Protein AF-A0AAV7JD59-F1 (afdb_monomer)

Sequence (351 aa):
MGLFISPYFIQCVSCCPHGLLPGDHIFKRIQSLFTADGYLEEHGIYLGDVILDCGVMIYNAIAFYSWNCNNPISIQPFDTFTQGSSISCIKYPSNISKPAQEVVNTCIKFANGKICVRDYNFSSGVNISEDFASLCKVGYAISTSIYKLCNDVITGNYPKLAIDLFLMGWVFYKQCIRSGQLHLCLSTIVKKIKEYKKANIGKGFRRIFFDEGKEHPYCSRSHSAQGNTQGISPENVVKPDDRCAIPGCWKPKSIEDGVTHHFCSKSHRKKAEAMGSKLVIDPNAQCDLPGCNMPKLVENSGTQQDYCSKSHAEQDTPRRDGESTMMIDDEYISGLVSADEYNRGICLSRI

Structure (mmCIF, N/CA/C/O backbone):
data_AF-A0AAV7JD59-F1
#
_entry.id   AF-A0AAV7JD59-F1
#
loop_
_atom_site.group_PDB
_atom_site.id
_atom_site.type_symbol
_atom_site.label_atom_id
_atom_site.label_alt_id
_atom_site.label_comp_id
_atom_site.label_asym_id
_atom_site.label_entity_id
_atom_site.label_seq_id
_atom_site.pdbx_PDB_ins_code
_atom_site.Cartn_x
_atom_site.Cartn_y
_atom_site.Cartn_z
_atom_site.occupancy
_atom_site.B_iso_or_equiv
_atom_site.auth_seq_id
_atom_site.auth_comp_id
_atom_site.auth_asym_id
_atom_site.auth_atom_id
_atom_site.pdbx_PDB_model_num
ATOM 1 N N . MET A 1 1 ? 25.251 24.310 5.231 1.00 34.72 1 MET A N 1
ATOM 2 C CA . MET A 1 1 ? 24.659 23.507 4.140 1.00 34.72 1 MET A CA 1
ATOM 3 C C . MET A 1 1 ? 25.200 22.092 4.250 1.00 34.72 1 MET A C 1
ATOM 5 O O . MET A 1 1 ? 26.357 21.874 3.925 1.00 34.72 1 MET A O 1
ATOM 9 N N . GLY A 1 2 ? 24.425 21.162 4.811 1.00 29.59 2 GLY A N 1
ATOM 10 C CA . GLY A 1 2 ? 24.801 19.746 4.841 1.00 29.59 2 GLY A CA 1
ATOM 11 C C . GLY A 1 2 ? 24.280 19.064 3.580 1.00 29.59 2 GLY A C 1
ATOM 12 O O . GLY A 1 2 ? 23.071 19.044 3.369 1.00 29.59 2 GLY A O 1
ATOM 13 N N . LEU A 1 3 ? 25.175 18.550 2.735 1.00 28.02 3 LEU A N 1
ATOM 14 C CA . LEU A 1 3 ? 24.812 17.697 1.604 1.00 28.02 3 LEU A CA 1
ATOM 15 C C . LEU A 1 3 ? 24.211 16.394 2.152 1.00 28.02 3 LEU A C 1
ATOM 17 O O . LEU A 1 3 ? 24.908 15.585 2.762 1.00 28.02 3 LEU A O 1
ATOM 21 N N . PHE A 1 4 ? 22.905 16.210 1.963 1.00 28.66 4 PHE A N 1
ATOM 22 C CA . PHE A 1 4 ? 22.223 14.946 2.225 1.00 28.66 4 PHE A CA 1
ATOM 23 C C . PHE A 1 4 ? 22.619 13.942 1.135 1.00 28.66 4 PHE A C 1
ATOM 25 O O . PHE A 1 4 ? 22.171 14.047 -0.003 1.00 28.66 4 PHE A O 1
ATOM 32 N N . ILE A 1 5 ? 23.465 12.971 1.479 1.00 30.98 5 ILE A N 1
ATOM 33 C CA . ILE A 1 5 ? 23.851 11.878 0.579 1.00 30.98 5 ILE A CA 1
ATOM 34 C C . ILE A 1 5 ? 22.836 10.737 0.745 1.00 30.98 5 ILE A C 1
ATOM 36 O O . ILE A 1 5 ? 22.605 10.243 1.852 1.00 30.98 5 ILE A O 1
ATOM 40 N N . SER A 1 6 ? 22.197 10.345 -0.358 1.00 38.94 6 SER A N 1
ATOM 41 C CA . SER A 1 6 ? 21.305 9.184 -0.418 1.00 38.94 6 SER A CA 1
ATOM 42 C C . SER A 1 6 ? 22.128 7.886 -0.303 1.00 38.94 6 SER A C 1
ATOM 44 O O . SER A 1 6 ? 23.131 7.759 -0.998 1.00 38.94 6 SER A O 1
ATOM 46 N N . PRO A 1 7 ? 21.746 6.916 0.549 1.00 40.78 7 PRO A N 1
ATOM 47 C CA . PRO A 1 7 ? 22.480 5.658 0.749 1.00 40.78 7 PRO A CA 1
ATOM 48 C C . PRO A 1 7 ? 22.193 4.596 -0.320 1.00 40.78 7 PRO A C 1
ATOM 50 O O . PRO A 1 7 ? 22.728 3.492 -0.250 1.00 40.78 7 PRO A O 1
ATOM 53 N N . TYR A 1 8 ? 21.339 4.903 -1.295 1.00 44.53 8 TYR A N 1
ATOM 54 C CA . TYR A 1 8 ? 21.165 4.057 -2.466 1.00 44.53 8 TYR A CA 1
ATOM 55 C C . TYR A 1 8 ? 22.319 4.299 -3.434 1.00 44.53 8 TYR A C 1
ATOM 57 O O . TYR A 1 8 ? 22.690 5.446 -3.688 1.00 44.53 8 TYR A O 1
ATOM 65 N N . PHE A 1 9 ? 22.867 3.225 -4.002 1.00 44.84 9 PHE A N 1
ATOM 66 C CA . PHE A 1 9 ? 23.792 3.363 -5.117 1.00 44.84 9 PHE A CA 1
ATOM 67 C C . PHE A 1 9 ? 22.985 3.811 -6.336 1.00 44.84 9 PHE A C 1
ATOM 69 O O . PHE A 1 9 ? 22.271 3.016 -6.950 1.00 44.84 9 PHE A O 1
ATOM 76 N N . ILE A 1 10 ? 23.040 5.109 -6.628 1.00 56.81 10 ILE A N 1
ATOM 77 C CA . ILE A 1 10 ? 22.426 5.684 -7.819 1.00 56.81 10 ILE A CA 1
ATOM 78 C C . ILE A 1 10 ? 23.397 5.436 -8.964 1.00 56.81 10 ILE A C 1
ATOM 80 O O . ILE A 1 10 ? 24.416 6.115 -9.092 1.00 56.81 10 ILE A O 1
ATOM 84 N N . GLN A 1 11 ? 23.092 4.438 -9.787 1.00 59.28 11 GLN A N 1
ATOM 85 C CA . GLN A 1 11 ? 23.816 4.247 -11.033 1.00 59.28 11 GLN A CA 1
ATOM 86 C C . GLN A 1 11 ? 23.145 5.108 -12.104 1.00 59.28 11 GLN A C 1
ATOM 88 O O . GLN A 1 11 ? 21.979 4.894 -12.445 1.00 59.28 11 GLN A O 1
ATOM 93 N N . CYS A 1 12 ? 23.881 6.096 -12.617 1.00 56.19 12 CYS A N 1
ATOM 94 C CA . CYS A 1 12 ? 23.476 6.830 -13.810 1.00 56.19 12 CYS A CA 1
ATOM 95 C C . CYS A 1 12 ? 23.483 5.860 -14.991 1.00 56.19 12 CYS A C 1
ATOM 97 O O . CYS A 1 12 ? 24.530 5.309 -15.335 1.00 56.19 12 CYS A O 1
ATOM 99 N N . VAL A 1 13 ? 22.321 5.656 -15.607 1.00 57.16 13 VAL A N 1
ATOM 100 C CA . VAL A 1 13 ? 22.197 4.850 -16.820 1.00 57.16 13 VAL A CA 1
ATOM 101 C C . VAL A 1 13 ? 22.093 5.838 -17.973 1.00 57.16 13 VAL A C 1
ATOM 103 O O . VAL A 1 13 ? 21.052 6.452 -18.195 1.00 57.16 13 VAL A O 1
ATOM 106 N N . SER A 1 14 ? 23.202 6.073 -18.673 1.00 53.28 14 SER A N 1
ATOM 107 C CA . SER A 1 14 ? 23.206 6.946 -19.846 1.00 53.28 14 SER A CA 1
ATOM 108 C C . SER A 1 14 ? 22.425 6.273 -20.976 1.00 53.28 14 SER A C 1
ATOM 110 O O . SER A 1 14 ? 22.934 5.295 -21.508 1.00 53.28 14 SER A O 1
ATOM 112 N N . CYS A 1 15 ? 21.229 6.783 -21.300 1.00 51.44 15 CYS A N 1
ATOM 113 C CA . CYS A 1 15 ? 20.372 6.618 -22.499 1.00 51.44 15 CYS A CA 1
ATOM 114 C C . CYS A 1 15 ? 20.191 5.237 -23.174 1.00 51.44 15 CYS A C 1
ATOM 116 O O . CYS A 1 15 ? 19.335 5.115 -24.043 1.00 51.44 15 CYS A O 1
ATOM 118 N N . CYS A 1 16 ? 20.923 4.196 -22.791 1.00 52.41 16 CYS A N 1
ATOM 119 C CA . CYS A 1 16 ? 20.840 2.849 -23.326 1.00 52.41 16 CYS A CA 1
ATOM 120 C C . CYS A 1 16 ? 20.341 1.914 -22.216 1.00 52.41 16 CYS A C 1
ATOM 122 O O . CYS A 1 16 ? 20.975 1.833 -21.160 1.00 52.41 16 CYS A O 1
ATOM 124 N N . PRO A 1 17 ? 19.262 1.147 -22.445 1.00 61.25 17 PRO A N 1
ATOM 125 C CA . PRO A 1 17 ? 18.711 0.215 -21.460 1.00 61.25 17 PRO A CA 1
ATOM 126 C C . PRO A 1 17 ? 19.613 -1.001 -21.182 1.00 61.25 17 PRO A C 1
ATOM 128 O O . PRO A 1 17 ? 19.229 -1.876 -20.416 1.00 61.25 17 PRO A O 1
ATOM 131 N N . HIS A 1 18 ? 20.822 -1.074 -21.752 1.00 67.12 18 HIS A N 1
ATOM 132 C CA . HIS A 1 18 ? 21.724 -2.238 -21.719 1.00 67.12 18 HIS A CA 1
ATOM 133 C C . HIS A 1 18 ? 22.248 -2.647 -20.325 1.00 67.12 18 HIS A C 1
ATOM 135 O O . HIS A 1 18 ? 23.058 -3.562 -20.223 1.00 67.12 18 HIS A O 1
ATOM 141 N N . GLY A 1 19 ? 21.778 -2.019 -19.247 1.00 83.75 19 GLY A N 1
ATOM 142 C CA . GLY A 1 19 ? 22.049 -2.433 -17.866 1.00 83.75 19 GLY A CA 1
ATOM 143 C C . GLY A 1 19 ? 20.808 -2.545 -16.978 1.00 83.75 19 GLY A C 1
ATOM 144 O O . GLY A 1 19 ? 20.954 -2.800 -15.783 1.00 83.75 19 GLY A O 1
ATOM 145 N N . LEU A 1 20 ? 19.606 -2.330 -17.525 1.00 89.38 20 LEU A N 1
ATOM 146 C CA . LEU A 1 20 ? 18.364 -2.462 -16.770 1.00 89.38 20 LEU A CA 1
ATOM 147 C C . LEU A 1 20 ? 17.872 -3.905 -16.820 1.00 89.38 20 LEU A C 1
ATOM 149 O O . LEU A 1 20 ? 17.751 -4.508 -17.885 1.00 89.38 20 LEU A O 1
ATOM 153 N N . LEU A 1 21 ? 17.567 -4.445 -15.647 1.00 92.94 21 LEU A N 1
ATOM 154 C CA . LEU A 1 21 ? 16.973 -5.763 -15.489 1.00 92.94 21 LEU A CA 1
ATOM 155 C C . LEU A 1 21 ? 15.486 -5.617 -15.145 1.00 92.94 21 LEU A C 1
ATOM 157 O O . LEU A 1 21 ? 15.122 -4.693 -14.411 1.00 92.94 21 LEU A O 1
ATOM 161 N N . PRO A 1 22 ? 14.609 -6.516 -15.628 1.00 94.38 22 PRO A N 1
ATOM 162 C CA . PRO A 1 22 ? 13.212 -6.536 -15.211 1.00 94.38 22 PRO A CA 1
ATOM 163 C C . PRO A 1 22 ? 13.066 -6.491 -13.683 1.00 94.38 22 PRO A C 1
ATOM 165 O O . PRO A 1 22 ? 13.766 -7.181 -12.941 1.00 94.38 22 PRO A O 1
ATOM 168 N N . GLY A 1 23 ? 12.157 -5.648 -13.206 1.00 92.56 23 GLY A N 1
ATOM 169 C CA . GLY A 1 23 ? 11.946 -5.350 -11.796 1.00 92.56 23 GLY A CA 1
ATOM 170 C C . GLY A 1 23 ? 12.871 -4.274 -11.216 1.00 92.56 23 GLY A C 1
ATOM 171 O O . GLY A 1 23 ? 12.773 -4.018 -10.014 1.00 92.56 23 GLY A O 1
ATOM 172 N N . ASP A 1 24 ? 13.772 -3.663 -11.990 1.00 94.00 24 ASP A N 1
ATOM 173 C CA . ASP A 1 24 ? 14.560 -2.512 -11.534 1.00 94.00 24 ASP A CA 1
ATOM 174 C C . ASP A 1 24 ? 13.663 -1.293 -11.268 1.00 94.00 24 ASP A C 1
ATOM 176 O O . ASP A 1 24 ? 12.783 -0.961 -12.064 1.00 94.00 24 ASP A O 1
ATOM 180 N N . HIS A 1 25 ? 13.901 -0.613 -10.143 1.00 93.62 25 HIS A N 1
ATOM 181 C CA . HIS A 1 25 ? 13.262 0.664 -9.831 1.00 93.62 25 HIS A CA 1
ATOM 182 C C . HIS A 1 25 ? 14.065 1.772 -10.499 1.00 93.62 25 HIS A C 1
ATOM 184 O O . HIS A 1 25 ? 15.255 1.940 -10.232 1.00 93.62 25 HIS A O 1
ATOM 190 N N . ILE A 1 26 ? 13.404 2.526 -11.364 1.00 93.81 26 ILE A N 1
ATOM 191 C CA . ILE A 1 26 ? 13.980 3.645 -12.095 1.00 93.81 26 ILE A CA 1
ATOM 192 C C . ILE A 1 26 ? 13.225 4.927 -11.776 1.00 93.81 26 ILE A C 1
ATOM 194 O O . ILE A 1 26 ? 12.034 4.906 -11.480 1.00 93.81 26 ILE A O 1
ATOM 198 N N . PHE A 1 27 ? 13.917 6.053 -11.852 1.00 92.94 27 PHE A N 1
ATOM 199 C CA . PHE A 1 27 ? 13.285 7.361 -11.795 1.00 92.94 27 PHE A CA 1
ATOM 200 C C . PHE A 1 27 ? 13.929 8.302 -12.802 1.00 92.94 27 PHE A C 1
ATOM 202 O O . PHE A 1 27 ? 15.091 8.128 -13.191 1.00 92.94 27 PHE A O 1
ATOM 209 N N . LYS A 1 28 ? 13.159 9.301 -13.220 1.00 92.31 28 LYS A N 1
ATOM 210 C CA . LYS A 1 28 ? 13.635 10.399 -14.055 1.00 92.31 28 LYS A CA 1
ATOM 211 C C . LYS A 1 28 ? 13.396 11.726 -13.363 1.00 92.31 28 LYS A C 1
ATOM 213 O O . LYS A 1 28 ? 12.412 11.882 -12.641 1.00 92.31 28 LYS A O 1
ATOM 218 N N . ARG A 1 29 ? 14.281 12.685 -13.614 1.00 90.00 29 ARG A N 1
ATOM 219 C CA . ARG A 1 29 ? 14.098 14.070 -13.173 1.00 90.00 29 ARG A CA 1
ATOM 220 C C . ARG A 1 29 ? 13.470 14.884 -14.287 1.00 90.00 29 ARG A C 1
ATOM 222 O O . ARG A 1 29 ? 14.038 14.996 -15.368 1.00 90.00 29 ARG A O 1
ATOM 229 N N . ILE A 1 30 ? 12.317 15.461 -13.992 1.00 87.38 30 ILE A N 1
ATOM 230 C CA . ILE A 1 30 ? 11.569 16.364 -14.858 1.00 87.38 30 ILE A CA 1
ATOM 231 C C . ILE A 1 30 ? 11.774 17.772 -14.321 1.00 87.38 30 ILE A C 1
ATOM 233 O O . ILE A 1 30 ? 11.649 17.995 -13.119 1.00 87.38 30 ILE A O 1
ATOM 237 N N . GLN A 1 31 ? 12.078 18.732 -15.185 1.00 88.12 31 GLN A N 1
ATOM 238 C CA . GLN A 1 31 ? 12.172 20.122 -14.759 1.00 88.12 31 GLN A CA 1
ATOM 239 C C . GLN A 1 31 ? 10.799 20.623 -14.284 1.00 88.12 31 GLN A C 1
ATOM 241 O O . GLN A 1 31 ? 9.786 20.426 -14.954 1.00 88.12 31 GLN A O 1
ATOM 246 N N .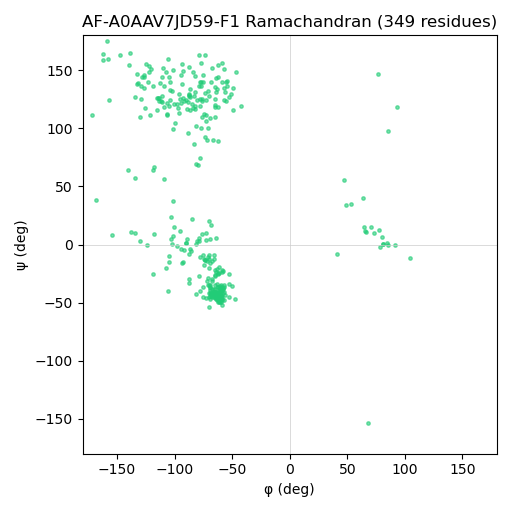 SER A 1 32 ? 10.764 21.258 -13.116 1.00 84.81 32 SER A N 1
ATOM 247 C CA . SER A 1 32 ? 9.545 21.727 -12.462 1.00 84.81 32 SER A CA 1
ATOM 248 C C . SER A 1 32 ? 9.706 23.163 -11.996 1.00 84.81 32 SER A C 1
ATOM 250 O O . SER A 1 32 ? 10.728 23.534 -11.431 1.00 84.81 32 SER A O 1
ATOM 252 N N . LEU A 1 33 ? 8.665 23.970 -12.188 1.00 84.12 33 LEU A N 1
ATOM 253 C CA . LEU A 1 33 ? 8.602 25.332 -11.651 1.00 84.12 33 LEU A CA 1
ATOM 254 C C . LEU A 1 33 ? 8.068 25.372 -10.208 1.00 84.12 33 LEU A C 1
ATOM 256 O O . LEU A 1 33 ? 8.032 26.437 -9.600 1.00 84.12 33 LEU A O 1
ATOM 260 N N . PHE A 1 34 ? 7.627 24.230 -9.670 1.00 81.81 34 PHE A N 1
ATOM 261 C CA . PHE A 1 34 ? 6.890 24.152 -8.404 1.00 81.81 34 PHE A CA 1
ATOM 262 C C . PHE A 1 34 ? 7.717 23.624 -7.229 1.00 81.81 34 PHE A C 1
ATOM 264 O O . PHE A 1 34 ? 7.255 23.670 -6.091 1.00 81.81 34 PHE A O 1
ATOM 271 N N . THR A 1 35 ? 8.919 23.104 -7.478 1.00 81.50 35 THR A N 1
ATOM 272 C CA . THR A 1 35 ? 9.802 22.568 -6.437 1.00 81.50 35 THR A CA 1
ATOM 273 C C . THR A 1 35 ? 10.984 23.500 -6.199 1.00 81.50 35 THR A C 1
ATOM 275 O O . THR A 1 35 ? 11.444 24.196 -7.101 1.00 81.50 35 THR A O 1
ATOM 278 N N . ALA A 1 36 ? 11.481 23.536 -4.960 1.00 81.62 36 ALA A N 1
ATOM 279 C CA . ALA A 1 36 ? 12.557 24.446 -4.562 1.00 81.62 36 ALA A CA 1
ATOM 280 C C . ALA A 1 36 ? 13.891 24.165 -5.280 1.00 81.62 36 ALA A C 1
ATOM 282 O O . ALA A 1 36 ? 14.706 25.070 -5.434 1.00 81.62 36 ALA A O 1
ATOM 283 N N . ASP A 1 37 ? 14.115 22.922 -5.706 1.00 85.06 37 ASP A N 1
ATOM 284 C CA . ASP A 1 37 ? 15.286 22.498 -6.474 1.00 85.06 37 ASP A CA 1
ATOM 285 C C . ASP A 1 37 ? 15.070 22.568 -7.994 1.00 85.06 37 ASP A C 1
ATOM 287 O O . ASP A 1 37 ? 16.013 22.353 -8.754 1.00 85.06 37 ASP A O 1
ATOM 291 N N . GLY A 1 38 ? 13.855 22.897 -8.441 1.00 89.38 38 GLY A N 1
ATOM 292 C CA . GLY A 1 38 ? 13.498 23.003 -9.849 1.00 89.38 38 GLY A CA 1
ATOM 293 C C . GLY A 1 38 ? 13.276 21.662 -10.552 1.00 89.38 38 GLY A C 1
ATOM 294 O O . GLY A 1 38 ? 13.213 21.638 -11.783 1.00 89.38 38 GLY A O 1
ATOM 295 N N . TYR A 1 39 ? 13.173 20.547 -9.816 1.00 87.50 39 TYR A N 1
ATOM 296 C CA . TYR A 1 39 ? 12.931 19.221 -10.390 1.00 87.50 39 TYR A CA 1
ATOM 297 C C . TYR A 1 39 ? 11.824 18.442 -9.666 1.00 87.50 39 TYR A C 1
ATOM 299 O O . TYR A 1 39 ? 11.636 18.549 -8.459 1.00 87.50 39 TYR A O 1
ATOM 307 N N . LEU A 1 40 ? 11.087 17.632 -10.419 1.00 87.19 40 LEU A N 1
ATOM 308 C CA . LEU A 1 40 ? 10.192 16.586 -9.928 1.00 87.19 40 LEU A CA 1
ATOM 309 C C . LEU A 1 40 ? 10.769 15.227 -10.321 1.00 87.19 40 LEU A C 1
ATOM 311 O O . LEU A 1 40 ? 11.253 15.059 -11.439 1.00 87.19 40 LEU A O 1
ATOM 315 N N . GLU A 1 41 ? 10.711 14.255 -9.416 1.00 90.19 41 GLU A N 1
ATOM 316 C CA . GLU A 1 41 ? 11.129 12.881 -9.700 1.00 90.19 41 GLU A CA 1
ATOM 317 C C . GLU A 1 41 ? 9.897 12.032 -10.030 1.00 90.19 41 GLU A C 1
ATOM 319 O O . GLU A 1 41 ? 8.978 11.924 -9.220 1.00 90.19 41 GLU A O 1
ATOM 324 N N . GLU A 1 42 ? 9.866 11.439 -11.223 1.00 90.81 42 GLU A N 1
ATOM 325 C CA . GLU A 1 42 ? 8.839 10.473 -11.622 1.00 90.81 42 GLU A CA 1
ATOM 326 C C . GLU A 1 42 ? 9.447 9.070 -11.581 1.00 90.81 42 GLU A C 1
ATOM 328 O O . GLU A 1 42 ? 10.432 8.790 -12.270 1.00 90.81 42 GLU A O 1
ATOM 333 N N . HIS A 1 43 ? 8.875 8.204 -10.747 1.00 93.31 43 HIS A N 1
ATOM 334 C CA . HIS A 1 43 ? 9.367 6.854 -10.495 1.00 93.31 43 HIS A CA 1
ATOM 335 C C . HIS A 1 43 ? 8.558 5.802 -11.258 1.00 93.31 43 HIS A C 1
ATOM 337 O O . HIS A 1 43 ? 7.352 5.940 -11.473 1.00 93.31 43 HIS A O 1
ATOM 343 N N . GLY A 1 44 ? 9.217 4.703 -11.614 1.00 93.88 44 GLY A N 1
ATOM 344 C CA . GLY A 1 44 ? 8.596 3.547 -12.242 1.00 93.88 44 GLY A CA 1
ATOM 345 C C . GLY A 1 44 ? 9.413 2.271 -12.069 1.00 93.88 44 GLY A C 1
ATOM 346 O O . GLY A 1 44 ? 10.522 2.269 -11.532 1.00 93.88 44 GLY A O 1
ATOM 347 N N . ILE A 1 45 ? 8.845 1.162 -12.528 1.00 95.19 45 ILE A N 1
ATOM 348 C CA . ILE A 1 45 ? 9.484 -0.151 -12.536 1.00 95.19 45 ILE A CA 1
ATOM 349 C C . ILE A 1 45 ? 9.709 -0.578 -13.978 1.00 95.19 45 ILE A C 1
ATOM 351 O O . ILE A 1 45 ? 8.758 -0.672 -14.756 1.00 95.19 45 ILE A O 1
ATOM 355 N N . TYR A 1 46 ? 10.960 -0.872 -14.320 1.00 95.31 46 TYR A N 1
ATOM 356 C CA . TYR A 1 46 ? 11.301 -1.453 -15.610 1.00 95.31 46 TYR A CA 1
ATOM 357 C C . TYR A 1 46 ? 10.799 -2.896 -15.680 1.00 95.31 46 TYR A C 1
ATOM 359 O O . TYR A 1 46 ? 11.072 -3.692 -14.785 1.00 95.31 46 TYR A O 1
ATOM 367 N N . LEU A 1 47 ? 10.056 -3.248 -16.724 1.00 93.88 47 LEU A N 1
ATOM 368 C CA . LEU A 1 47 ? 9.426 -4.562 -16.870 1.00 93.88 47 LEU A CA 1
ATOM 369 C C . LEU A 1 47 ? 10.140 -5.465 -17.884 1.00 93.88 47 LEU A C 1
ATOM 371 O O . LEU A 1 47 ? 9.906 -6.670 -17.872 1.00 93.88 47 LEU A O 1
ATOM 375 N N . GLY A 1 48 ? 11.011 -4.908 -18.731 1.00 92.69 48 GLY A N 1
ATOM 376 C CA . GLY A 1 48 ? 11.505 -5.605 -19.921 1.00 92.69 48 GLY A CA 1
ATOM 377 C C . GLY A 1 48 ? 10.391 -5.802 -20.952 1.00 92.69 48 GLY A C 1
ATOM 378 O O . GLY A 1 48 ? 9.436 -5.030 -20.987 1.00 92.69 48 GLY A O 1
ATOM 379 N N . ASP A 1 49 ? 10.500 -6.826 -21.789 1.00 90.94 49 ASP A N 1
ATOM 380 C CA . ASP A 1 49 ? 9.469 -7.132 -22.783 1.00 90.94 49 ASP A CA 1
ATOM 381 C C . ASP A 1 49 ? 8.263 -7.800 -22.113 1.00 90.94 49 ASP A C 1
ATOM 383 O O . ASP A 1 49 ? 8.395 -8.828 -21.445 1.00 90.94 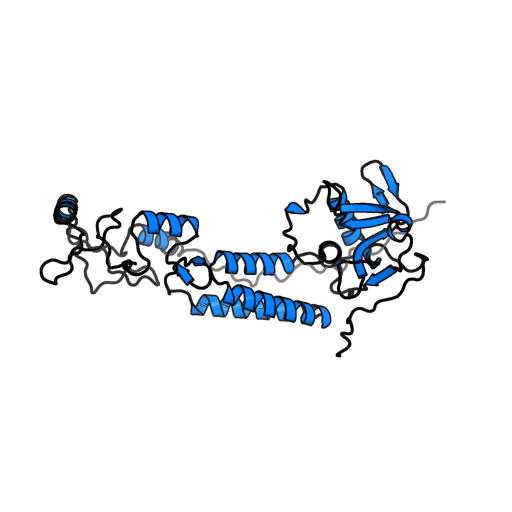49 ASP A O 1
ATOM 387 N N . VAL A 1 50 ? 7.074 -7.220 -22.285 1.00 86.75 50 VAL A N 1
ATOM 388 C CA . VAL A 1 50 ? 5.834 -7.725 -21.677 1.00 86.75 50 VAL A CA 1
ATOM 389 C C . VAL A 1 50 ? 4.735 -7.901 -22.712 1.00 86.75 50 VAL A C 1
ATOM 391 O O . VAL A 1 50 ? 4.589 -7.104 -23.635 1.00 86.75 50 VAL A O 1
ATOM 394 N N . ILE A 1 51 ? 3.922 -8.938 -22.524 1.00 86.00 51 ILE A N 1
ATOM 395 C CA . ILE A 1 51 ? 2.682 -9.156 -23.271 1.00 86.00 51 ILE A CA 1
ATOM 396 C C . ILE A 1 51 ? 1.528 -8.846 -22.319 1.00 86.00 51 ILE A C 1
ATOM 398 O O . ILE A 1 51 ? 1.436 -9.431 -21.240 1.00 86.00 51 ILE A O 1
ATOM 402 N N . LEU A 1 52 ? 0.674 -7.899 -22.696 1.00 82.25 52 LEU A N 1
ATOM 403 C CA . LEU A 1 52 ? -0.506 -7.525 -21.919 1.00 82.25 52 LEU A CA 1
ATOM 404 C C . LEU A 1 52 ? -1.646 -8.538 -22.115 1.00 82.25 52 LEU A C 1
ATOM 406 O O . LEU A 1 52 ? -1.669 -9.271 -23.101 1.00 82.25 52 LEU A O 1
ATOM 410 N N . ASP A 1 53 ? -2.644 -8.529 -21.221 1.00 79.50 53 ASP A N 1
ATOM 411 C CA . ASP A 1 53 ? -3.810 -9.437 -21.285 1.00 79.50 53 ASP A CA 1
ATOM 412 C C . ASP A 1 53 ? -4.597 -9.303 -22.612 1.00 79.50 53 ASP A C 1
ATOM 414 O O . ASP A 1 53 ? -5.276 -10.236 -23.031 1.00 79.50 53 ASP A O 1
ATOM 418 N N . CYS A 1 54 ? -4.486 -8.165 -23.306 1.00 77.75 54 CYS A N 1
ATOM 419 C CA . CYS A 1 54 ? -5.070 -7.941 -24.633 1.00 77.75 54 CYS A CA 1
ATOM 420 C C . CYS A 1 54 ? -4.247 -8.525 -25.801 1.00 77.75 54 CYS A C 1
ATOM 422 O O . CYS A 1 54 ? -4.606 -8.318 -26.957 1.00 77.75 54 CYS A O 1
ATOM 424 N N . GLY A 1 55 ? -3.137 -9.217 -25.524 1.00 83.50 55 GLY A N 1
ATOM 425 C CA . GLY A 1 55 ? -2.238 -9.798 -26.526 1.00 83.50 55 GLY A CA 1
ATOM 426 C C . GLY A 1 55 ? -1.234 -8.814 -27.138 1.00 83.50 55 GLY A C 1
ATOM 427 O O . GLY A 1 55 ? -0.431 -9.212 -27.979 1.00 83.50 55 GLY A O 1
ATOM 428 N N . VAL A 1 56 ? -1.244 -7.541 -26.725 1.00 85.62 56 VAL A N 1
ATOM 429 C CA . VAL A 1 56 ? -0.287 -6.532 -27.204 1.00 85.62 56 VAL A CA 1
ATOM 430 C C . VAL A 1 56 ? 1.066 -6.735 -26.527 1.00 85.62 56 VAL A C 1
ATOM 432 O O . VAL A 1 56 ? 1.158 -6.731 -25.299 1.00 85.62 56 VAL A O 1
ATOM 435 N N . MET A 1 57 ? 2.115 -6.878 -27.335 1.00 83.94 57 MET A N 1
ATOM 436 C CA . MET A 1 57 ? 3.502 -6.910 -26.876 1.00 83.94 57 MET A CA 1
ATOM 437 C C . MET A 1 57 ? 4.060 -5.486 -26.800 1.00 83.94 57 MET A C 1
ATOM 439 O O . MET A 1 57 ? 3.989 -4.735 -27.773 1.00 83.94 57 MET A O 1
ATOM 443 N N . ILE A 1 58 ? 4.621 -5.121 -25.649 1.00 87.50 58 ILE A N 1
ATOM 444 C CA . ILE A 1 58 ? 5.348 -3.869 -25.438 1.00 87.50 58 ILE A CA 1
ATOM 445 C C . ILE A 1 58 ? 6.796 -4.232 -25.132 1.00 87.50 58 ILE A C 1
ATOM 447 O O . ILE A 1 58 ? 7.085 -4.854 -24.109 1.00 87.50 58 ILE A O 1
ATOM 451 N N . TYR A 1 59 ? 7.696 -3.832 -26.024 1.00 86.31 59 TYR A N 1
ATOM 452 C CA . TYR A 1 59 ? 9.130 -4.007 -25.833 1.00 86.31 59 TYR A CA 1
ATOM 453 C C . TYR A 1 59 ? 9.668 -2.973 -24.848 1.00 86.31 59 TYR A C 1
ATOM 455 O O . TYR A 1 59 ? 9.270 -1.805 -24.904 1.00 86.31 59 TYR A O 1
ATOM 463 N N . ASN A 1 60 ? 10.576 -3.398 -23.968 1.00 86.50 60 ASN A N 1
ATOM 464 C CA . ASN A 1 60 ? 11.186 -2.556 -22.937 1.00 86.50 60 ASN A CA 1
ATOM 465 C C . ASN A 1 60 ? 10.137 -1.731 -22.175 1.00 86.50 60 ASN A C 1
ATOM 467 O O . ASN A 1 60 ? 10.182 -0.509 -22.175 1.00 86.50 60 ASN A O 1
ATOM 471 N N . ALA A 1 61 ? 9.132 -2.357 -21.581 1.00 86.44 61 ALA A N 1
ATOM 472 C CA . ALA A 1 61 ? 8.056 -1.638 -20.921 1.00 86.44 61 ALA A CA 1
ATOM 473 C C . ALA A 1 61 ? 8.463 -1.087 -19.547 1.00 86.44 61 ALA A C 1
ATOM 475 O O . ALA A 1 61 ? 9.337 -1.620 -18.860 1.00 86.44 61 ALA A O 1
ATOM 476 N N . ILE A 1 62 ? 7.765 -0.042 -19.113 1.00 88.56 62 ILE A N 1
ATOM 477 C CA . ILE A 1 62 ? 7.828 0.499 -17.756 1.00 88.56 62 ILE A CA 1
ATOM 478 C C . ILE A 1 62 ? 6.418 0.653 -17.190 1.00 88.56 62 ILE A C 1
ATOM 480 O O . ILE A 1 62 ? 5.530 1.153 -17.879 1.00 88.56 62 ILE A O 1
ATOM 484 N N . ALA A 1 63 ? 6.226 0.253 -15.932 1.00 86.19 63 ALA A N 1
ATOM 485 C CA . ALA A 1 63 ? 5.037 0.589 -15.153 1.00 86.19 63 ALA A CA 1
ATOM 486 C C . ALA A 1 63 ? 5.305 1.807 -14.269 1.00 86.19 63 ALA A C 1
ATOM 488 O O . ALA A 1 63 ? 6.274 1.819 -13.509 1.00 86.19 63 ALA A O 1
ATOM 489 N N . PHE A 1 64 ? 4.431 2.805 -14.320 1.00 88.06 64 PHE A N 1
ATOM 490 C CA . PHE A 1 64 ? 4.552 4.016 -13.510 1.00 88.06 64 PHE A CA 1
ATOM 491 C C . PHE A 1 64 ? 3.175 4.571 -13.143 1.00 88.06 64 PHE A C 1
ATOM 493 O O . PHE A 1 64 ? 2.155 4.213 -13.740 1.00 88.06 64 PHE A O 1
ATOM 500 N N . TYR A 1 65 ? 3.154 5.439 -12.135 1.00 84.00 65 TYR A N 1
ATOM 501 C CA . TYR A 1 65 ? 1.935 6.105 -11.697 1.00 84.00 65 TYR A CA 1
ATOM 502 C C . TYR A 1 65 ? 1.647 7.326 -12.581 1.00 84.00 65 TYR A C 1
ATOM 504 O O . TYR A 1 65 ? 2.442 8.262 -12.610 1.00 84.00 65 TYR A O 1
ATOM 512 N N . SER A 1 66 ? 0.504 7.342 -13.267 1.00 79.62 66 SER A N 1
ATOM 513 C CA . SER A 1 66 ? 0.059 8.462 -14.097 1.00 79.62 66 SER A CA 1
ATOM 514 C C . SER A 1 66 ? -1.039 9.261 -13.398 1.00 79.62 66 SER A C 1
ATOM 516 O O . SER A 1 66 ? -2.092 8.734 -13.046 1.00 79.62 66 SER A O 1
ATOM 518 N N . TRP A 1 67 ? -0.814 10.567 -13.252 1.00 67.50 67 TRP A N 1
ATOM 519 C CA . TRP A 1 67 ? -1.759 11.495 -12.619 1.00 67.50 67 TRP A CA 1
ATOM 520 C C . TRP A 1 67 ? -3.006 11.788 -13.470 1.00 67.50 67 TRP A C 1
ATOM 522 O O . TRP A 1 67 ? -3.982 12.323 -12.951 1.00 67.50 67 TRP A O 1
ATOM 532 N N . ASN A 1 68 ? -2.994 11.433 -14.759 1.00 60.72 68 ASN A N 1
ATOM 533 C CA . ASN A 1 68 ? -3.989 11.882 -15.739 1.00 60.72 68 ASN A CA 1
ATOM 534 C C . ASN A 1 68 ? -5.073 10.847 -16.079 1.00 60.72 68 ASN A C 1
ATOM 536 O O . ASN A 1 68 ? -5.869 11.078 -16.989 1.00 60.72 68 ASN A O 1
ATOM 540 N N . CYS A 1 69 ? -5.126 9.711 -15.383 1.00 53.31 69 CYS A N 1
ATOM 541 C CA . CYS A 1 69 ? -5.934 8.573 -15.818 1.00 53.31 69 CYS A CA 1
ATOM 542 C C . CYS A 1 69 ? -6.891 8.069 -14.728 1.00 53.31 69 CYS A C 1
ATOM 544 O O . CYS A 1 69 ? -6.538 7.982 -13.555 1.00 53.31 69 CYS A O 1
ATOM 546 N N . ASN A 1 70 ? -8.089 7.628 -15.142 1.00 58.59 70 ASN A N 1
ATOM 547 C CA . ASN A 1 70 ? -9.020 6.864 -14.291 1.00 58.59 70 ASN A CA 1
ATOM 548 C C . ASN A 1 70 ? -8.398 5.549 -13.774 1.00 58.59 70 ASN A C 1
ATOM 550 O O . ASN A 1 70 ? -8.844 5.026 -12.754 1.00 58.59 70 ASN A O 1
ATOM 554 N N . ASN A 1 71 ? -7.361 5.049 -14.459 1.00 60.22 71 ASN A N 1
ATOM 555 C CA . ASN A 1 71 ? -6.462 4.005 -13.982 1.00 60.22 71 ASN A CA 1
ATOM 556 C C . ASN A 1 71 ? -5.106 4.628 -13.614 1.00 60.22 71 ASN A C 1
ATOM 558 O O . ASN A 1 71 ? -4.391 5.078 -14.507 1.00 60.22 71 ASN A O 1
ATOM 562 N N . PRO A 1 72 ? -4.730 4.643 -12.329 1.00 75.50 72 PRO A N 1
ATOM 563 C CA . PRO A 1 72 ? -3.538 5.349 -11.868 1.00 75.50 72 PRO A CA 1
ATOM 564 C C . PRO A 1 72 ? -2.215 4.727 -12.321 1.00 75.50 72 PRO A C 1
ATOM 566 O O . PRO A 1 72 ? -1.195 5.395 -12.233 1.00 75.50 72 PRO A O 1
ATOM 569 N N . ILE A 1 73 ? -2.197 3.477 -12.798 1.00 87.94 73 ILE A N 1
ATOM 570 C CA . ILE A 1 73 ? -0.970 2.802 -13.245 1.00 87.94 73 ILE A CA 1
ATOM 571 C C . ILE A 1 73 ? -1.008 2.609 -14.758 1.00 87.94 73 ILE A C 1
ATOM 573 O O . ILE A 1 73 ? -1.921 1.976 -15.283 1.00 87.94 73 ILE A O 1
ATOM 577 N N . SER A 1 74 ? 0.003 3.142 -15.442 1.00 88.94 74 SER A N 1
ATOM 578 C CA . SER A 1 74 ? 0.183 3.017 -16.888 1.00 88.94 74 SER A CA 1
ATOM 579 C C . SER A 1 74 ? 1.392 2.139 -17.200 1.00 88.94 74 SER A C 1
ATOM 581 O O . SER A 1 74 ? 2.399 2.193 -16.490 1.00 88.94 74 SER A O 1
ATOM 583 N N . ILE A 1 75 ? 1.290 1.345 -18.268 1.00 92.25 75 ILE A N 1
ATOM 584 C CA . ILE A 1 75 ? 2.417 0.625 -18.867 1.00 92.25 75 ILE A CA 1
ATOM 585 C C . ILE A 1 75 ? 2.687 1.244 -20.233 1.00 92.25 75 ILE A C 1
ATOM 587 O O . ILE A 1 75 ? 1.794 1.287 -21.077 1.00 92.25 75 ILE A O 1
ATOM 591 N N . GLN A 1 76 ? 3.915 1.706 -20.457 1.00 92.50 76 GLN A N 1
ATOM 592 C CA . GLN A 1 76 ? 4.320 2.300 -21.732 1.00 92.50 76 GLN A CA 1
ATOM 593 C C . GLN A 1 76 ? 5.724 1.844 -22.148 1.00 92.50 76 GLN A C 1
ATOM 595 O O . GLN A 1 76 ? 6.457 1.318 -21.306 1.00 92.50 76 GLN A O 1
ATOM 600 N N . PRO A 1 77 ? 6.124 2.039 -23.418 1.00 93.25 77 PRO A N 1
ATOM 601 C CA . PRO A 1 77 ? 7.502 1.810 -23.840 1.00 93.25 77 PRO A CA 1
ATOM 602 C C . PRO A 1 77 ? 8.480 2.683 -23.043 1.00 93.25 77 PRO A C 1
ATOM 604 O O . PRO A 1 77 ? 8.212 3.860 -22.785 1.00 93.25 77 PRO A O 1
ATOM 607 N N . PHE A 1 78 ? 9.631 2.126 -22.672 1.00 89.12 78 PHE A N 1
ATOM 608 C CA . PHE A 1 78 ? 10.663 2.821 -21.903 1.00 89.12 78 PHE A CA 1
ATOM 609 C C . PHE A 1 78 ? 11.113 4.099 -22.612 1.00 89.12 78 PHE A C 1
ATOM 611 O O . PHE A 1 78 ? 11.147 5.145 -21.978 1.00 89.12 78 PHE A O 1
ATOM 618 N N . ASP A 1 79 ? 11.324 4.074 -23.928 1.00 88.25 79 ASP A N 1
ATOM 619 C CA . ASP A 1 79 ? 11.741 5.259 -24.696 1.00 88.25 79 ASP A CA 1
ATOM 620 C C . ASP A 1 79 ? 10.732 6.417 -24.604 1.00 88.25 79 ASP A C 1
ATOM 622 O O . ASP A 1 79 ? 11.113 7.586 -24.532 1.00 88.25 79 ASP A O 1
ATOM 626 N N . THR A 1 80 ? 9.434 6.103 -24.531 1.00 89.31 80 THR A N 1
ATOM 627 C CA . THR A 1 80 ? 8.381 7.104 -24.304 1.00 89.31 80 THR A CA 1
ATOM 628 C C . THR A 1 80 ? 8.472 7.694 -22.899 1.00 89.31 80 THR A C 1
ATOM 630 O O . THR A 1 80 ? 8.282 8.893 -22.711 1.00 89.31 80 THR A O 1
A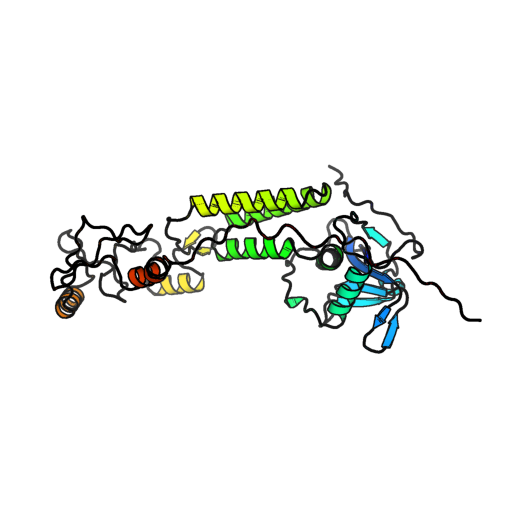TOM 633 N N . PHE A 1 81 ? 8.794 6.873 -21.897 1.00 87.38 81 PHE A N 1
ATOM 634 C CA . PHE A 1 81 ? 8.979 7.349 -20.528 1.00 87.38 81 PHE A CA 1
ATOM 635 C C . PHE A 1 81 ? 10.226 8.217 -20.369 1.00 87.38 81 PHE A C 1
ATOM 637 O O . PHE A 1 81 ? 10.185 9.187 -19.615 1.00 87.38 81 PHE A O 1
ATOM 644 N N . THR A 1 82 ? 11.320 7.887 -21.053 1.00 87.69 82 THR A N 1
ATOM 645 C CA . THR A 1 82 ? 12.623 8.538 -20.862 1.00 87.69 82 THR A CA 1
ATOM 646 C C . THR A 1 82 ? 12.838 9.790 -21.704 1.00 87.69 82 THR A C 1
ATOM 648 O O . THR A 1 82 ? 13.821 10.499 -21.485 1.00 87.69 82 THR A O 1
ATOM 651 N N . GLN A 1 83 ? 11.938 10.090 -22.644 1.00 90.38 83 GLN A N 1
ATOM 652 C CA . GLN A 1 83 ? 12.119 11.159 -23.621 1.00 90.38 83 GLN A CA 1
ATOM 653 C C . GLN A 1 83 ? 12.539 12.492 -22.970 1.00 90.38 83 GLN A C 1
ATOM 655 O O . GLN A 1 83 ? 11.809 13.089 -22.179 1.00 90.38 83 GLN A O 1
ATOM 660 N N . GLY A 1 84 ? 13.750 12.951 -23.307 1.00 84.44 84 GLY A N 1
ATOM 661 C CA . GLY A 1 84 ? 14.305 14.230 -22.852 1.00 84.44 84 GLY A CA 1
ATOM 662 C C . GLY A 1 84 ? 14.742 14.286 -21.383 1.00 84.44 84 GLY A C 1
ATOM 663 O O . GLY A 1 84 ? 15.031 15.374 -20.897 1.00 84.44 84 GLY A O 1
ATOM 664 N N . SER A 1 85 ? 14.796 13.155 -20.672 1.00 87.75 85 SER A N 1
ATOM 665 C CA . SER A 1 85 ? 15.148 13.106 -19.247 1.00 87.75 85 SER A CA 1
ATOM 666 C C . SER A 1 85 ? 16.294 12.131 -18.973 1.00 87.75 85 SER A C 1
ATOM 668 O O . SER A 1 85 ? 16.400 11.077 -19.597 1.00 87.75 85 SER A O 1
ATOM 670 N N . SER A 1 86 ? 17.149 12.455 -18.001 1.00 87.19 86 SER A N 1
ATOM 671 C CA . SER A 1 86 ? 18.135 11.501 -17.494 1.00 87.19 86 SER A CA 1
ATOM 672 C C . SER A 1 86 ? 17.460 10.462 -16.599 1.00 87.19 86 SER A C 1
ATOM 674 O O . SER A 1 86 ? 16.575 10.789 -15.803 1.00 87.19 86 SER A O 1
ATOM 676 N N . ILE A 1 87 ? 17.888 9.204 -16.732 1.00 89.88 87 ILE A N 1
ATOM 677 C CA . ILE A 1 87 ? 17.351 8.077 -15.966 1.00 89.88 87 ILE A CA 1
ATOM 678 C C . ILE A 1 87 ? 18.373 7.596 -14.955 1.00 89.88 87 ILE A C 1
ATOM 680 O O . ILE A 1 87 ? 19.561 7.440 -15.242 1.00 89.88 87 ILE A O 1
ATOM 684 N N . SER A 1 88 ? 17.877 7.332 -13.757 1.00 91.56 88 SER A N 1
ATOM 685 C CA . SER A 1 88 ? 18.640 6.763 -12.662 1.00 91.56 88 SER A CA 1
ATOM 686 C C . SER A 1 88 ? 17.973 5.484 -12.180 1.00 91.56 88 SER A C 1
ATOM 688 O O . SER A 1 88 ? 16.749 5.409 -12.091 1.00 91.56 88 SER A O 1
ATOM 690 N N . CYS A 1 89 ? 18.780 4.473 -11.862 1.00 91.00 89 CYS A N 1
ATOM 691 C CA . CYS A 1 89 ? 18.301 3.225 -11.275 1.00 91.00 89 CYS A CA 1
ATOM 692 C C . CYS A 1 89 ? 18.580 3.210 -9.768 1.00 91.00 89 CYS A C 1
ATOM 694 O O . CYS A 1 89 ? 19.704 3.472 -9.336 1.00 91.00 89 CYS A O 1
ATOM 696 N N . ILE A 1 90 ? 17.569 2.853 -8.976 1.00 88.62 90 ILE A N 1
ATOM 697 C CA . ILE A 1 90 ? 17.680 2.596 -7.540 1.00 88.62 90 ILE A CA 1
ATOM 698 C C . ILE A 1 90 ? 17.846 1.090 -7.342 1.00 88.62 90 ILE A C 1
ATOM 700 O O . ILE A 1 90 ? 16.932 0.301 -7.599 1.00 88.62 90 ILE A O 1
ATOM 704 N N . LYS A 1 91 ? 19.020 0.680 -6.860 1.00 86.50 91 LYS A N 1
ATOM 705 C CA . LYS A 1 91 ? 19.286 -0.716 -6.499 1.00 86.50 91 LYS A CA 1
ATOM 706 C C . LYS A 1 91 ? 18.915 -0.956 -5.035 1.00 86.50 91 LYS A C 1
ATOM 708 O O . LYS A 1 91 ? 19.407 -0.274 -4.137 1.00 86.50 91 LYS A O 1
ATOM 713 N N . TYR A 1 92 ? 18.046 -1.941 -4.808 1.00 79.19 92 TYR A N 1
ATOM 714 C CA . TYR A 1 92 ? 17.679 -2.410 -3.471 1.00 79.19 92 TYR A CA 1
ATOM 715 C C . TYR A 1 92 ? 18.555 -3.602 -3.072 1.00 79.19 92 TYR A C 1
ATOM 717 O O . TYR A 1 92 ? 18.871 -4.427 -3.934 1.00 79.19 92 TYR A O 1
ATOM 725 N N . PRO A 1 93 ? 18.898 -3.746 -1.781 1.00 79.31 93 PRO A N 1
ATOM 726 C CA . PRO A 1 93 ? 19.511 -4.963 -1.264 1.00 79.31 93 PRO A CA 1
ATOM 727 C C . PRO A 1 93 ? 18.670 -6.204 -1.596 1.00 79.31 93 PRO A C 1
ATOM 729 O O . PRO A 1 93 ? 17.442 -6.200 -1.450 1.00 79.31 93 PRO A O 1
ATOM 732 N N . SER A 1 94 ? 19.326 -7.281 -2.033 1.00 78.50 94 SER A N 1
ATOM 733 C CA . SER A 1 94 ? 18.664 -8.518 -2.476 1.00 78.50 94 SER A CA 1
ATOM 734 C C . SER A 1 94 ? 17.852 -9.208 -1.376 1.00 78.50 94 SER A C 1
ATOM 736 O O . SER A 1 94 ? 16.881 -9.888 -1.678 1.00 78.50 94 SER A O 1
ATOM 738 N N . ASN A 1 95 ? 18.196 -8.993 -0.105 1.00 78.06 95 ASN A N 1
ATOM 739 C CA . ASN A 1 95 ? 17.486 -9.528 1.060 1.00 78.06 95 ASN A CA 1
ATOM 740 C C . ASN A 1 95 ? 16.159 -8.811 1.380 1.00 78.06 95 ASN A C 1
ATOM 742 O O . ASN A 1 95 ? 15.426 -9.264 2.255 1.00 78.06 95 ASN A O 1
ATOM 746 N N . ILE A 1 96 ? 15.870 -7.684 0.722 1.00 78.19 96 ILE A N 1
ATOM 747 C CA . ILE A 1 96 ? 14.661 -6.872 0.952 1.00 78.19 96 ILE A CA 1
ATOM 748 C C . ILE A 1 96 ? 13.803 -6.789 -0.320 1.00 78.19 96 ILE A C 1
ATOM 750 O O . ILE A 1 96 ? 12.594 -6.586 -0.250 1.00 78.19 96 ILE A O 1
ATOM 754 N N . SER A 1 97 ? 14.415 -6.953 -1.495 1.00 87.06 97 SER A N 1
ATOM 755 C CA . SER A 1 97 ? 13.702 -6.987 -2.769 1.00 87.06 97 SER A CA 1
ATOM 756 C C . SER A 1 97 ? 13.003 -8.326 -2.982 1.00 87.06 97 SER A C 1
ATOM 758 O O . SER A 1 97 ? 13.611 -9.385 -2.858 1.00 87.06 97 SER A O 1
ATOM 760 N N . LYS A 1 98 ? 11.761 -8.273 -3.459 1.00 89.75 98 LYS A N 1
ATOM 761 C CA . LYS A 1 98 ? 11.101 -9.415 -4.090 1.00 89.75 98 LYS A CA 1
ATOM 762 C C . LYS A 1 98 ? 11.891 -9.903 -5.313 1.00 89.75 98 LYS A C 1
ATOM 764 O O . LYS A 1 98 ? 12.603 -9.098 -5.938 1.00 89.75 98 LYS A O 1
ATOM 769 N N . PRO A 1 99 ? 11.735 -11.180 -5.707 1.00 92.94 99 PRO A N 1
ATOM 770 C CA . PRO A 1 99 ? 12.238 -11.675 -6.983 1.00 92.94 99 PRO A CA 1
ATOM 771 C C . PRO A 1 99 ? 11.720 -10.827 -8.149 1.00 92.94 99 PRO A C 1
ATOM 773 O O . PRO A 1 99 ? 10.551 -10.443 -8.166 1.00 92.94 99 PRO A O 1
ATOM 776 N N . ALA A 1 100 ? 12.570 -10.568 -9.147 1.00 91.12 100 ALA A N 1
ATOM 777 C CA . ALA A 1 100 ? 12.249 -9.737 -10.314 1.00 91.12 100 ALA A CA 1
ATOM 778 C C . ALA A 1 100 ? 10.894 -10.089 -10.957 1.00 91.12 100 ALA A C 1
ATOM 780 O O . ALA A 1 100 ? 10.060 -9.210 -11.168 1.00 91.12 100 ALA A O 1
ATOM 781 N N . GLN A 1 101 ? 10.637 -11.382 -11.178 1.00 91.88 101 GLN A N 1
ATOM 782 C CA . GLN A 1 101 ? 9.391 -11.857 -11.779 1.00 91.88 101 GLN A CA 1
ATOM 783 C C . GLN A 1 101 ? 8.153 -11.521 -10.934 1.00 91.88 101 GLN A C 1
ATOM 785 O O . GLN A 1 101 ? 7.098 -11.200 -11.477 1.00 91.88 101 GLN A O 1
ATOM 790 N N . GLU A 1 102 ? 8.262 -11.563 -9.604 1.00 92.62 102 GLU A N 1
ATOM 791 C CA . GLU A 1 102 ? 7.152 -11.215 -8.713 1.00 92.62 102 GLU A CA 1
ATOM 792 C C . GLU A 1 102 ? 6.838 -9.714 -8.777 1.00 92.62 102 GLU A C 1
ATOM 794 O O . GLU A 1 102 ? 5.667 -9.326 -8.800 1.00 92.62 102 GLU A O 1
ATOM 799 N N . VAL A 1 103 ? 7.873 -8.871 -8.869 1.00 92.00 103 VAL A N 1
ATOM 800 C CA . VAL A 1 103 ? 7.728 -7.417 -9.045 1.00 92.00 103 VAL A CA 1
ATOM 801 C C . VAL A 1 103 ? 7.006 -7.111 -10.360 1.00 92.00 103 VAL A C 1
ATOM 803 O O . VAL A 1 103 ? 6.016 -6.377 -10.357 1.00 92.00 103 VAL A O 1
ATOM 806 N N . VAL A 1 104 ? 7.450 -7.717 -11.468 1.00 91.31 104 VAL A N 1
ATOM 807 C CA . VAL A 1 104 ? 6.841 -7.543 -12.799 1.00 91.31 104 VAL A CA 1
ATOM 808 C C . VAL A 1 104 ? 5.378 -7.990 -12.794 1.00 91.31 104 VAL A C 1
ATOM 810 O O . VAL A 1 104 ? 4.492 -7.223 -13.173 1.00 91.31 104 VAL A O 1
ATOM 813 N N . ASN A 1 105 ? 5.094 -9.187 -12.272 1.00 89.56 105 ASN A N 1
ATOM 814 C CA . ASN A 1 105 ? 3.730 -9.712 -12.173 1.00 89.56 105 ASN A CA 1
ATOM 815 C C . ASN A 1 105 ? 2.824 -8.810 -11.319 1.00 89.56 105 ASN A C 1
ATOM 817 O O . ASN A 1 105 ? 1.639 -8.657 -11.617 1.00 89.56 105 ASN A O 1
ATOM 821 N N . THR A 1 106 ? 3.367 -8.209 -10.258 1.00 89.88 106 THR A N 1
ATOM 822 C CA . THR A 1 106 ? 2.636 -7.262 -9.405 1.00 89.88 106 THR A CA 1
ATOM 823 C C . THR A 1 106 ? 2.267 -5.999 -10.184 1.00 89.88 106 THR A C 1
ATOM 825 O O . THR A 1 106 ? 1.105 -5.597 -10.163 1.00 89.88 106 THR A O 1
ATOM 828 N N . CYS A 1 107 ? 3.208 -5.423 -10.938 1.00 89.50 107 CYS A N 1
ATOM 829 C CA . CYS A 1 107 ? 2.960 -4.239 -11.767 1.00 89.50 107 CYS A CA 1
ATOM 830 C C . CYS A 1 107 ? 1.872 -4.486 -12.824 1.00 89.50 107 CYS A C 1
ATOM 832 O O . CYS A 1 107 ? 0.970 -3.665 -12.981 1.00 89.50 107 CYS A O 1
ATOM 834 N N . ILE A 1 108 ? 1.906 -5.641 -13.500 1.00 87.94 108 ILE A N 1
ATOM 835 C CA . ILE A 1 108 ? 0.897 -6.019 -14.505 1.00 87.94 108 ILE A CA 1
ATOM 836 C C . ILE A 1 108 ? -0.493 -6.149 -13.865 1.00 87.94 108 ILE A C 1
ATOM 838 O O . ILE A 1 108 ? -1.481 -5.659 -14.411 1.00 87.94 108 ILE A O 1
ATOM 842 N N . LYS A 1 109 ? -0.590 -6.752 -12.671 1.00 86.81 109 LYS A N 1
ATOM 843 C CA . LYS A 1 109 ? -1.864 -6.849 -11.938 1.00 86.81 109 LYS A CA 1
ATOM 844 C C . LYS A 1 109 ? -2.445 -5.474 -11.593 1.00 86.81 109 LYS A C 1
ATOM 846 O O . LYS A 1 109 ? -3.657 -5.300 -11.710 1.00 86.81 109 LYS A O 1
ATOM 851 N N . PHE A 1 110 ? -1.606 -4.515 -11.198 1.00 85.38 110 PHE A N 1
ATOM 852 C CA . PHE A 1 110 ? -2.036 -3.134 -10.967 1.00 85.38 110 PHE A CA 1
ATOM 853 C C . PHE A 1 110 ? -2.534 -2.462 -12.252 1.00 85.38 110 PHE A C 1
ATOM 855 O O . PHE A 1 110 ? -3.615 -1.878 -12.252 1.00 85.38 110 PHE A O 1
ATOM 862 N N . ALA A 1 111 ? -1.787 -2.580 -13.352 1.00 85.94 111 ALA A N 1
ATOM 863 C CA . ALA A 1 111 ? -2.157 -1.979 -14.635 1.00 85.94 111 ALA A CA 1
ATOM 864 C C . ALA A 1 111 ? -3.479 -2.536 -15.193 1.00 85.94 111 ALA A C 1
ATOM 866 O O . ALA A 1 111 ? -4.296 -1.787 -15.725 1.00 85.94 111 ALA A O 1
ATOM 867 N N . ASN A 1 112 ? -3.741 -3.831 -14.993 1.00 83.75 112 ASN A N 1
ATOM 868 C CA . ASN A 1 112 ? -4.988 -4.473 -15.421 1.00 83.75 112 ASN A CA 1
ATOM 869 C C . ASN A 1 112 ? -6.171 -4.183 -14.477 1.00 83.75 112 ASN A C 1
ATOM 871 O O . ASN A 1 112 ? -7.230 -4.790 -14.627 1.00 83.75 112 ASN A O 1
ATOM 875 N N . GLY A 1 113 ? -6.000 -3.325 -13.463 1.00 80.25 113 GLY A N 1
ATOM 876 C CA . GLY A 1 113 ? -7.040 -3.011 -12.480 1.00 80.25 113 GLY A CA 1
ATOM 877 C C . GLY A 1 113 ? -7.427 -4.190 -11.580 1.00 80.25 113 GLY A C 1
ATOM 878 O O . GLY A 1 113 ? -8.403 -4.097 -10.841 1.00 80.25 113 GLY A O 1
ATOM 879 N N . LYS A 1 114 ? -6.666 -5.296 -11.607 1.00 70.44 114 LYS A N 1
ATOM 880 C CA . LYS A 1 114 ? -6.879 -6.457 -10.721 1.00 70.44 114 LYS A CA 1
ATOM 881 C C . LYS A 1 114 ? -6.521 -6.129 -9.271 1.00 70.44 114 LYS A C 1
ATOM 883 O O . LYS A 1 114 ? -6.956 -6.830 -8.364 1.00 70.44 114 LYS A O 1
ATOM 888 N N . ILE A 1 115 ? -5.717 -5.086 -9.062 1.00 65.31 115 ILE A N 1
ATOM 889 C CA . ILE A 1 115 ? -5.416 -4.510 -7.753 1.00 65.31 115 ILE A CA 1
ATOM 890 C C . ILE A 1 115 ? -5.736 -3.018 -7.838 1.00 65.31 115 ILE A C 1
ATOM 892 O O . ILE A 1 115 ? -5.132 -2.301 -8.638 1.00 65.31 115 ILE A O 1
ATOM 896 N N . CYS A 1 116 ? -6.698 -2.550 -7.042 1.00 56.91 116 CYS A N 1
ATOM 897 C CA . CYS A 1 116 ? -7.112 -1.157 -7.080 1.00 56.91 116 CYS A CA 1
ATOM 898 C C . CYS A 1 116 ? -6.172 -0.315 -6.215 1.00 56.91 116 CYS A C 1
ATOM 900 O O . CYS A 1 116 ? -5.970 -0.583 -5.036 1.00 56.91 116 CYS A O 1
ATOM 902 N N . VAL A 1 117 ? -5.622 0.760 -6.777 1.00 58.47 117 VAL A N 1
ATOM 903 C CA . VAL A 1 117 ? -4.808 1.725 -6.018 1.00 58.47 117 VAL A CA 1
ATOM 904 C C . VAL A 1 117 ? -5.636 2.407 -4.922 1.00 58.47 117 VAL A C 1
ATOM 906 O O . VAL A 1 117 ? -5.068 2.778 -3.907 1.00 58.47 117 VAL A O 1
ATOM 909 N N . ARG A 1 118 ? -6.974 2.494 -5.052 1.00 54.19 118 ARG A N 1
ATOM 910 C CA . ARG A 1 118 ? -7.854 3.000 -3.976 1.00 54.19 118 ARG A CA 1
ATOM 911 C C . ARG A 1 118 ? -7.834 2.137 -2.713 1.00 54.19 118 ARG A C 1
ATOM 913 O O . ARG A 1 118 ? -8.148 2.657 -1.648 1.00 54.19 118 ARG A O 1
ATOM 920 N N . ASP A 1 119 ? -7.433 0.870 -2.811 1.00 45.84 119 ASP A N 1
ATOM 921 C CA . ASP A 1 119 ? -7.226 0.013 -1.637 1.00 45.84 119 ASP A CA 1
ATOM 922 C C . ASP A 1 119 ? -5.986 0.446 -0.827 1.00 45.84 119 ASP A C 1
ATOM 924 O O . ASP A 1 119 ? -5.760 -0.025 0.289 1.00 45.84 119 ASP A O 1
ATOM 928 N N . TYR A 1 120 ? -5.191 1.378 -1.367 1.00 51.62 120 TYR A N 1
ATOM 929 C CA . TYR A 1 120 ? -3.974 1.911 -0.774 1.00 51.62 120 TYR A CA 1
ATOM 930 C C . TYR A 1 120 ? -4.096 3.436 -0.595 1.00 51.62 120 TYR A C 1
ATOM 932 O O . TYR A 1 120 ? -4.113 4.207 -1.553 1.00 51.62 120 TYR A O 1
ATOM 940 N N . ASN A 1 121 ? -4.163 3.900 0.657 1.00 51.50 121 ASN A N 1
ATOM 941 C CA . ASN A 1 121 ? -4.138 5.331 0.981 1.00 51.50 121 ASN A CA 1
ATOM 942 C C . ASN A 1 121 ? -2.720 5.895 0.791 1.00 51.50 121 ASN A C 1
ATOM 944 O O . ASN A 1 121 ? -1.910 5.879 1.719 1.00 51.50 121 ASN A O 1
ATOM 948 N N . PHE A 1 122 ? -2.423 6.420 -0.397 1.00 55.66 122 PHE A N 1
ATOM 949 C CA . PHE A 1 122 ? -1.225 7.231 -0.614 1.00 55.66 122 PHE A CA 1
ATOM 950 C C . PHE A 1 122 ? -1.415 8.607 0.037 1.00 55.66 122 PHE A C 1
ATOM 952 O O . PHE A 1 122 ? -2.453 9.253 -0.118 1.00 55.66 122 PHE A O 1
ATOM 959 N N . SER A 1 123 ? -0.436 9.044 0.830 1.00 47.28 123 SER A N 1
ATOM 960 C CA . SER A 1 123 ? -0.526 10.319 1.547 1.00 47.28 123 SER A CA 1
ATOM 961 C C . SER A 1 123 ? -0.476 11.514 0.584 1.00 47.28 123 SER A C 1
ATOM 963 O O . SER A 1 123 ? 0.301 11.531 -0.367 1.00 47.28 123 SER A O 1
ATOM 965 N N . SER A 1 124 ? -1.291 12.538 0.850 1.00 44.44 124 SER A N 1
ATOM 966 C CA . SER A 1 124 ? -1.557 13.700 -0.017 1.00 44.44 124 SER A CA 1
ATOM 967 C C . SER A 1 124 ? -0.392 14.695 -0.184 1.00 44.44 124 SER A C 1
ATOM 969 O O . SER A 1 124 ? -0.618 15.852 -0.525 1.00 44.44 124 SER A O 1
ATOM 971 N N . GLY A 1 125 ? 0.846 14.280 0.081 1.00 45.09 125 GLY A N 1
ATOM 972 C CA . GLY A 1 125 ? 2.038 15.129 -0.027 1.00 45.09 125 GLY A CA 1
ATOM 973 C C . GLY A 1 125 ? 3.340 14.372 -0.290 1.00 45.09 125 GLY A C 1
ATOM 974 O O . GLY A 1 125 ? 4.406 14.976 -0.217 1.00 45.09 125 GLY A O 1
ATOM 975 N N . VAL A 1 126 ? 3.274 13.066 -0.570 1.00 56.25 126 VAL A N 1
ATOM 976 C CA . VAL A 1 126 ? 4.441 12.216 -0.855 1.00 56.25 126 VAL A CA 1
ATOM 977 C C . VAL A 1 126 ? 4.424 11.818 -2.329 1.00 56.25 126 VAL A C 1
ATOM 979 O O . VAL A 1 126 ? 3.368 11.782 -2.959 1.00 56.25 126 VAL A O 1
ATOM 982 N N . ASN A 1 127 ? 5.606 11.571 -2.892 1.00 75.00 127 ASN A N 1
ATOM 983 C CA . ASN A 1 127 ? 5.792 11.158 -4.274 1.00 75.00 127 ASN A CA 1
ATOM 984 C C . ASN A 1 127 ? 5.108 9.796 -4.516 1.00 75.00 127 ASN A C 1
ATOM 986 O O . ASN A 1 127 ? 5.712 8.745 -4.332 1.00 75.00 127 ASN A O 1
ATOM 990 N N . ILE A 1 128 ? 3.825 9.811 -4.902 1.00 82.00 128 ILE A N 1
ATOM 991 C CA . ILE A 1 128 ? 2.976 8.613 -5.069 1.00 82.00 128 ILE A CA 1
ATOM 992 C C . ILE A 1 128 ? 3.642 7.580 -5.991 1.00 82.00 128 ILE A C 1
ATOM 994 O O . ILE A 1 128 ? 3.520 6.371 -5.787 1.00 82.00 128 ILE A O 1
ATOM 998 N N . SER A 1 129 ? 4.393 8.057 -6.986 1.00 84.81 129 SER A N 1
ATOM 999 C CA . SER A 1 129 ? 5.147 7.200 -7.897 1.00 84.81 129 SER A CA 1
ATOM 1000 C C . SER A 1 129 ? 6.261 6.409 -7.186 1.00 84.81 129 SER A C 1
ATOM 1002 O O . SER A 1 129 ? 6.451 5.226 -7.475 1.00 84.81 129 SER A O 1
ATOM 1004 N N . GLU A 1 130 ? 6.951 7.013 -6.210 1.00 87.25 130 GLU A N 1
ATOM 1005 C CA . GLU A 1 130 ? 7.990 6.365 -5.394 1.00 87.25 130 GLU A CA 1
ATOM 1006 C C . GLU A 1 130 ? 7.383 5.299 -4.474 1.00 87.25 130 GLU A C 1
ATOM 1008 O O . GLU A 1 130 ? 7.915 4.188 -4.353 1.00 87.25 130 GLU A O 1
ATOM 1013 N N . ASP A 1 131 ? 6.242 5.616 -3.855 1.00 85.44 131 ASP A N 1
ATOM 1014 C CA . ASP A 1 131 ? 5.513 4.688 -2.990 1.00 85.44 131 ASP A CA 1
ATOM 1015 C C . ASP A 1 131 ? 5.016 3.471 -3.784 1.00 85.44 131 ASP A C 1
ATOM 1017 O O . ASP A 1 131 ? 5.124 2.338 -3.307 1.00 85.44 131 ASP A O 1
ATOM 1021 N N . PHE A 1 132 ? 4.522 3.677 -5.010 1.00 87.25 132 PHE A N 1
ATOM 1022 C CA . PHE A 1 132 ? 4.131 2.597 -5.919 1.00 87.25 132 PHE A CA 1
ATOM 1023 C C . PHE A 1 132 ? 5.316 1.692 -6.288 1.00 87.25 132 PHE A C 1
ATOM 1025 O O . PHE A 1 132 ? 5.222 0.463 -6.185 1.00 87.25 132 PHE A O 1
ATOM 1032 N N . ALA A 1 133 ? 6.447 2.276 -6.688 1.00 86.94 133 ALA A N 1
ATOM 1033 C CA . ALA A 1 133 ? 7.629 1.505 -7.055 1.00 86.94 133 ALA A CA 1
ATOM 1034 C C . ALA A 1 133 ? 8.179 0.712 -5.853 1.00 86.94 133 ALA A C 1
ATOM 1036 O O . ALA A 1 133 ? 8.487 -0.480 -5.961 1.00 86.94 133 ALA A O 1
ATOM 1037 N N . SER A 1 134 ? 8.205 1.332 -4.672 1.00 86.88 134 SER A N 1
ATOM 1038 C CA . SER A 1 134 ? 8.607 0.683 -3.420 1.00 86.88 134 SER A CA 1
ATOM 1039 C C . SER A 1 134 ? 7.653 -0.449 -3.021 1.00 86.88 134 SER A C 1
ATOM 1041 O O . SER A 1 134 ? 8.107 -1.527 -2.626 1.00 86.88 134 SER A O 1
ATOM 1043 N N . LEU A 1 135 ? 6.339 -0.247 -3.178 1.00 86.94 135 LEU A N 1
ATOM 1044 C CA . LEU A 1 135 ? 5.304 -1.263 -2.963 1.00 86.94 135 LEU A CA 1
ATOM 1045 C C . LEU A 1 135 ? 5.533 -2.493 -3.843 1.00 86.94 135 LEU A C 1
ATOM 1047 O O . LEU A 1 135 ? 5.504 -3.618 -3.340 1.00 86.94 135 LEU A O 1
ATOM 1051 N N . CYS A 1 136 ? 5.794 -2.287 -5.133 1.00 87.12 136 CYS A N 1
ATOM 1052 C CA . CYS A 1 136 ? 6.044 -3.384 -6.062 1.00 87.12 136 CYS A CA 1
ATOM 1053 C C . CYS A 1 136 ? 7.336 -4.133 -5.720 1.00 87.12 136 CYS A C 1
ATOM 1055 O O . CYS A 1 136 ? 7.367 -5.359 -5.815 1.00 87.12 136 CYS A O 1
ATOM 1057 N N . LYS A 1 137 ? 8.388 -3.416 -5.302 1.00 88.25 137 LYS A N 1
ATOM 1058 C CA . LYS A 1 137 ? 9.727 -3.982 -5.098 1.00 88.25 137 LYS A CA 1
ATOM 1059 C C . LYS A 1 137 ? 9.908 -4.702 -3.764 1.00 88.25 137 LYS A C 1
ATOM 1061 O O . LYS A 1 137 ? 10.510 -5.769 -3.741 1.00 88.25 137 LYS A O 1
ATOM 1066 N N . VAL A 1 138 ? 9.409 -4.136 -2.669 1.00 85.31 138 VAL A N 1
ATOM 1067 C CA . VAL A 1 138 ? 9.647 -4.640 -1.300 1.00 85.31 138 VAL A CA 1
ATOM 1068 C C . VAL A 1 138 ? 8.396 -5.299 -0.707 1.00 85.31 138 VAL A C 1
ATOM 1070 O O . VAL A 1 138 ? 8.485 -6.129 0.194 1.00 85.31 138 VAL A O 1
ATOM 1073 N N . GLY A 1 139 ? 7.209 -4.995 -1.241 1.00 76.81 139 GLY A N 1
ATOM 1074 C CA . GLY A 1 139 ? 5.944 -5.417 -0.646 1.00 76.81 139 GLY A CA 1
ATOM 1075 C C . GLY A 1 139 ? 5.564 -4.579 0.580 1.00 76.81 139 GLY A C 1
ATOM 1076 O O . GLY A 1 139 ? 6.394 -4.112 1.355 1.00 76.81 139 GLY A O 1
ATOM 1077 N N . TYR A 1 140 ? 4.263 -4.374 0.770 1.00 61.09 140 TYR A N 1
ATOM 1078 C CA . TYR A 1 140 ? 3.708 -3.413 1.730 1.00 61.09 140 TYR A CA 1
ATOM 1079 C C . TYR A 1 140 ? 3.564 -3.926 3.171 1.00 61.09 140 TYR A C 1
ATOM 1081 O O . TYR A 1 140 ? 2.754 -3.377 3.920 1.00 61.09 140 TYR A O 1
ATOM 1089 N N . ALA A 1 141 ? 4.303 -4.961 3.588 1.00 44.88 141 ALA A N 1
ATOM 1090 C CA . ALA A 1 141 ? 4.091 -5.587 4.902 1.00 44.88 141 ALA A CA 1
ATOM 1091 C C . ALA A 1 141 ? 4.255 -4.597 6.076 1.00 44.88 141 ALA A C 1
ATOM 1093 O O . ALA A 1 141 ? 3.680 -4.778 7.150 1.00 44.88 141 ALA A O 1
ATOM 1094 N N . ILE A 1 142 ? 5.001 -3.510 5.861 1.00 45.91 142 ILE A N 1
ATOM 1095 C CA . ILE A 1 142 ? 5.397 -2.575 6.915 1.00 45.91 142 ILE A CA 1
ATOM 1096 C C . ILE A 1 142 ? 4.607 -1.273 6.837 1.00 45.91 142 ILE A C 1
ATOM 1098 O O . ILE A 1 142 ? 4.157 -0.788 7.870 1.00 45.91 142 ILE A O 1
ATOM 1102 N N . SER A 1 143 ? 4.359 -0.748 5.634 1.00 48.09 143 SER A N 1
ATOM 1103 C CA . SER A 1 143 ? 3.617 0.506 5.467 1.00 48.09 143 SER A CA 1
ATOM 1104 C C . SER A 1 143 ? 2.148 0.363 5.872 1.00 48.09 143 SER A C 1
ATOM 1106 O O . SER A 1 143 ? 1.678 1.169 6.659 1.00 48.09 143 SER A O 1
ATOM 1108 N N . THR A 1 144 ? 1.431 -0.695 5.467 1.00 41.88 144 THR A N 1
ATOM 1109 C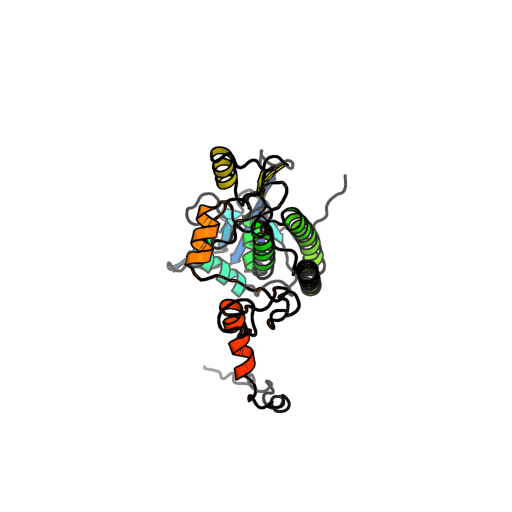 CA . THR A 1 144 ? 0.031 -0.889 5.912 1.00 41.88 144 THR A CA 1
ATOM 1110 C C . THR A 1 144 ? -0.070 -1.234 7.388 1.00 41.88 144 THR A C 1
ATOM 1112 O O . THR A 1 144 ? -1.006 -0.784 8.031 1.00 41.88 144 THR A O 1
ATOM 1115 N N . SER A 1 145 ? 0.878 -1.980 7.957 1.00 45.09 145 SER A N 1
ATOM 1116 C CA . SER A 1 145 ? 0.877 -2.281 9.392 1.00 45.09 145 SER A CA 1
ATOM 1117 C C . SER A 1 145 ? 1.156 -1.031 10.223 1.00 45.09 145 SER A C 1
ATOM 1119 O O . SER A 1 145 ? 0.449 -0.788 11.191 1.00 45.09 145 SER A O 1
ATOM 1121 N N . ILE A 1 146 ? 2.130 -0.202 9.828 1.00 50.03 146 ILE A N 1
ATOM 1122 C CA . ILE A 1 146 ? 2.427 1.073 10.495 1.00 50.03 146 ILE A CA 1
ATOM 1123 C C . ILE A 1 146 ? 1.317 2.085 10.233 1.00 50.03 146 ILE A C 1
ATOM 1125 O O . ILE A 1 146 ? 0.909 2.756 11.164 1.00 50.03 146 ILE A O 1
ATOM 1129 N N . TYR A 1 147 ? 0.779 2.175 9.019 1.00 46.19 147 TYR A N 1
ATOM 1130 C CA . TYR A 1 147 ? -0.296 3.101 8.673 1.00 46.19 147 TYR A CA 1
ATOM 1131 C C . TYR A 1 147 ? -1.617 2.701 9.316 1.00 46.19 147 TYR A C 1
ATOM 1133 O O . TYR A 1 147 ? -2.261 3.556 9.896 1.00 46.19 147 TYR A O 1
ATOM 1141 N N . LYS A 1 148 ? -2.014 1.423 9.290 1.00 49.91 148 LYS A N 1
ATOM 1142 C CA . LYS A 1 148 ? -3.184 0.925 10.029 1.00 49.91 148 LYS A CA 1
ATOM 1143 C C . LYS A 1 148 ? -3.000 1.161 11.517 1.00 49.91 148 LYS A C 1
ATOM 1145 O O . LYS A 1 148 ? -3.926 1.612 12.161 1.00 49.91 148 LYS A O 1
ATOM 1150 N N . LEU A 1 149 ? -1.798 0.958 12.049 1.00 51.47 149 LEU A N 1
ATOM 1151 C CA . LEU A 1 149 ? -1.506 1.230 13.449 1.00 51.47 149 LEU A CA 1
ATOM 1152 C C . LEU A 1 149 ? -1.514 2.734 13.772 1.00 51.47 149 LEU A C 1
ATOM 1154 O O . LEU A 1 149 ? -2.087 3.131 14.776 1.00 51.47 149 LEU A O 1
ATOM 1158 N N . CYS A 1 150 ? -0.953 3.589 12.921 1.00 50.53 150 CYS A N 1
ATOM 1159 C CA . CYS A 1 150 ? -1.032 5.042 13.037 1.00 50.53 150 CYS A CA 1
ATOM 1160 C C . CYS A 1 150 ? -2.478 5.511 12.888 1.00 50.53 150 CYS A C 1
ATOM 1162 O O . CYS A 1 150 ? -2.903 6.355 13.656 1.00 50.53 150 CYS A O 1
ATOM 1164 N N . ASN A 1 151 ? -3.255 4.939 11.973 1.00 45.41 151 ASN A N 1
ATOM 1165 C CA . ASN A 1 151 ? -4.661 5.242 11.760 1.00 45.41 151 ASN A CA 1
ATOM 1166 C C . ASN A 1 151 ? -5.508 4.765 12.944 1.00 45.41 151 ASN A C 1
ATOM 1168 O O . ASN A 1 151 ? -6.331 5.522 13.427 1.00 45.41 151 ASN A O 1
ATOM 1172 N N . ASP A 1 152 ? -5.260 3.584 13.503 1.00 51.84 152 ASP A N 1
ATOM 1173 C CA . ASP A 1 152 ? -5.888 3.101 14.739 1.00 51.84 152 ASP A CA 1
ATOM 1174 C C . ASP A 1 152 ? -5.521 4.001 15.938 1.00 51.84 152 ASP A C 1
ATOM 1176 O O . ASP A 1 152 ? -6.343 4.240 16.818 1.00 51.84 152 ASP A O 1
ATOM 1180 N N . VAL A 1 153 ? -4.306 4.563 15.970 1.00 52.44 153 VAL A N 1
ATOM 1181 C CA . VAL A 1 153 ? -3.866 5.537 16.991 1.00 52.44 153 VAL A CA 1
ATOM 1182 C C . VAL A 1 153 ? -4.474 6.935 16.753 1.00 52.44 153 VAL A C 1
ATOM 1184 O O . VAL A 1 153 ? -4.852 7.605 17.715 1.00 52.44 153 VAL A O 1
ATOM 1187 N N . ILE A 1 154 ? -4.629 7.366 15.497 1.00 48.16 154 ILE A N 1
ATOM 1188 C CA . ILE A 1 154 ? -5.249 8.640 15.087 1.00 48.16 154 ILE A CA 1
ATOM 1189 C C . ILE A 1 154 ? -6.757 8.597 15.354 1.00 48.16 154 ILE A C 1
ATOM 1191 O O . ILE A 1 154 ? -7.281 9.441 16.074 1.00 48.16 154 ILE A O 1
ATOM 1195 N N . THR A 1 155 ? -7.447 7.577 14.842 1.00 48.44 155 THR A N 1
ATOM 1196 C CA . THR A 1 155 ? -8.871 7.301 15.104 1.00 48.44 155 THR A CA 1
ATOM 1197 C C . THR A 1 155 ? -9.135 6.940 16.570 1.00 48.44 155 THR A C 1
ATOM 1199 O O . THR A 1 155 ? -10.243 7.143 17.068 1.00 48.44 155 THR A O 1
ATOM 1202 N N . GLY A 1 156 ? -8.107 6.480 17.289 1.00 53.31 156 GLY A N 1
ATOM 1203 C CA . GLY A 1 156 ? -8.097 6.259 18.734 1.00 53.31 156 GLY A CA 1
ATOM 1204 C C . GLY A 1 156 ? -7.903 7.520 19.587 1.00 53.31 156 GLY A C 1
ATOM 1205 O O . GLY A 1 156 ? -7.861 7.394 20.807 1.00 53.31 156 GLY A O 1
ATOM 1206 N N . ASN A 1 157 ? -7.825 8.717 18.988 1.00 53.62 157 ASN A N 1
ATOM 1207 C CA . ASN A 1 157 ? -7.617 10.017 19.652 1.00 53.62 157 ASN A CA 1
ATOM 1208 C C . ASN A 1 157 ? -6.272 10.180 20.383 1.00 53.62 157 ASN A C 1
ATOM 1210 O O . ASN A 1 157 ? -6.207 10.805 21.441 1.00 53.62 157 ASN A O 1
ATOM 1214 N N . TYR A 1 158 ? -5.171 9.694 19.806 1.00 57.75 158 TYR A N 1
ATOM 1215 C CA . TYR A 1 158 ? -3.824 9.988 20.306 1.00 57.75 158 TYR A CA 1
ATOM 1216 C C . TYR A 1 158 ? -2.982 10.727 19.261 1.00 57.75 158 TYR A C 1
ATOM 1218 O O . TYR A 1 158 ? -1.967 10.190 18.823 1.00 57.75 158 TYR A O 1
ATOM 1226 N N . PRO A 1 159 ? -3.340 11.961 18.856 1.00 56.28 159 PRO A N 1
ATOM 1227 C CA . PRO A 1 159 ? -2.628 12.675 17.796 1.00 56.28 159 PRO A CA 1
ATOM 1228 C C . PRO A 1 159 ? -1.145 12.858 18.130 1.00 56.28 159 PRO A C 1
ATOM 1230 O O . PRO A 1 159 ? -0.302 12.671 17.265 1.00 56.28 159 PRO A O 1
ATOM 1233 N N . LYS A 1 160 ? -0.799 13.104 19.400 1.00 56.09 160 LYS A N 1
ATOM 1234 C CA . LYS A 1 160 ? 0.601 13.221 19.826 1.00 56.09 160 LYS A CA 1
ATOM 1235 C C . LYS A 1 160 ? 1.363 11.895 19.740 1.00 56.09 160 LYS A C 1
ATOM 1237 O O . LYS A 1 160 ? 2.452 11.875 19.192 1.00 56.09 160 LYS A O 1
ATOM 1242 N N . LEU A 1 161 ? 0.779 10.780 20.193 1.00 59.09 161 LEU A N 1
ATOM 1243 C CA . LEU A 1 161 ? 1.414 9.461 20.069 1.00 59.09 161 LEU A CA 1
ATOM 1244 C C . LEU A 1 161 ? 1.469 8.997 18.611 1.00 59.09 161 LEU A C 1
ATOM 1246 O O . LEU A 1 161 ? 2.440 8.370 18.221 1.00 59.09 161 LEU A O 1
ATOM 1250 N N . ALA A 1 162 ? 0.448 9.295 17.808 1.00 59.44 162 ALA A N 1
ATOM 1251 C CA . ALA A 1 162 ? 0.441 9.022 16.379 1.00 59.44 162 ALA A CA 1
ATOM 1252 C C . ALA A 1 162 ? 1.549 9.797 15.679 1.00 59.44 162 ALA A C 1
ATOM 1254 O O . ALA A 1 162 ? 2.281 9.198 14.906 1.00 59.44 162 ALA A O 1
ATOM 1255 N N . ILE A 1 163 ? 1.701 11.089 15.976 1.00 57.84 163 ILE A N 1
ATOM 1256 C CA . ILE A 1 163 ? 2.770 11.933 15.438 1.00 57.84 163 ILE A CA 1
ATOM 1257 C C . ILE A 1 163 ? 4.130 11.433 15.927 1.00 57.84 163 ILE A C 1
ATOM 1259 O O . ILE A 1 163 ? 5.027 11.264 15.114 1.00 57.84 163 ILE A O 1
ATOM 1263 N N . ASP A 1 164 ? 4.282 11.103 17.208 1.00 56.94 164 ASP A N 1
ATOM 1264 C CA . ASP A 1 164 ? 5.538 10.595 17.762 1.00 56.94 164 ASP A CA 1
ATOM 1265 C C . ASP A 1 164 ? 5.893 9.210 17.193 1.00 56.94 164 ASP A C 1
ATOM 1267 O O . ASP A 1 164 ? 7.042 8.975 16.837 1.00 56.94 164 ASP A O 1
ATOM 1271 N N . LEU A 1 165 ? 4.927 8.297 17.042 1.00 60.03 165 LEU A N 1
ATOM 1272 C CA . LEU A 1 165 ? 5.109 6.982 16.412 1.00 60.03 165 LEU A CA 1
ATOM 1273 C C . LEU A 1 165 ? 5.292 7.082 14.900 1.00 60.03 165 LEU A C 1
ATOM 1275 O O . LEU A 1 165 ? 5.995 6.254 14.338 1.00 60.03 165 LEU A O 1
ATOM 1279 N N . PHE A 1 166 ? 4.688 8.068 14.242 1.00 61.69 166 PHE A N 1
ATOM 1280 C CA . PHE A 1 166 ? 4.852 8.311 12.815 1.00 61.69 166 PHE A CA 1
ATOM 1281 C C . PHE A 1 166 ? 6.211 8.944 12.531 1.00 61.69 166 PHE A C 1
ATOM 1283 O O . PHE A 1 166 ? 6.918 8.475 11.653 1.00 61.69 166 PHE A O 1
ATOM 1290 N N . LEU A 1 167 ? 6.636 9.944 13.305 1.00 55.00 167 LEU A N 1
ATOM 1291 C CA . LEU A 1 167 ? 7.950 10.571 13.177 1.00 55.00 167 LEU A CA 1
ATOM 1292 C C . LEU A 1 167 ? 9.061 9.610 13.602 1.00 55.00 167 LEU A C 1
ATOM 1294 O O . LEU A 1 167 ? 10.021 9.435 12.854 1.00 55.00 167 LEU A O 1
ATOM 1298 N N . MET A 1 168 ? 8.920 8.924 14.744 1.00 58.81 168 MET A N 1
ATOM 1299 C CA . MET A 1 168 ? 9.862 7.870 15.129 1.00 58.81 168 MET A CA 1
ATOM 1300 C C . MET A 1 168 ? 9.824 6.730 14.123 1.00 58.81 168 MET A C 1
ATOM 1302 O O . MET A 1 168 ? 10.879 6.300 13.687 1.00 58.81 168 MET A O 1
ATOM 1306 N N . GLY A 1 169 ? 8.641 6.272 13.719 1.00 64.88 169 GLY A N 1
ATOM 1307 C CA . GLY A 1 169 ? 8.451 5.188 12.764 1.00 64.88 169 GLY A CA 1
ATOM 1308 C C . GLY A 1 169 ? 9.036 5.508 11.399 1.00 64.88 169 GLY A C 1
ATOM 1309 O O . GLY A 1 169 ? 9.716 4.660 10.857 1.00 64.88 169 GLY A O 1
ATOM 1310 N N . TRP A 1 170 ? 8.869 6.721 10.877 1.00 55.69 170 TRP A N 1
ATOM 1311 C CA . TRP A 1 170 ? 9.393 7.161 9.582 1.00 55.69 170 TRP A CA 1
ATOM 1312 C C . TRP A 1 170 ? 10.907 7.379 9.606 1.00 55.69 170 TRP A C 1
ATOM 1314 O O . TRP A 1 170 ? 11.616 6.899 8.718 1.00 55.69 170 TRP A O 1
ATOM 1324 N N . VAL A 1 171 ? 11.426 8.058 10.637 1.00 57.78 171 VAL A N 1
ATOM 1325 C CA . VAL A 1 171 ? 12.872 8.275 10.808 1.00 57.78 171 VAL A CA 1
ATOM 1326 C C . VAL A 1 171 ? 13.583 6.944 11.059 1.00 57.78 171 VAL A C 1
ATOM 1328 O O . VAL A 1 171 ? 14.581 6.660 10.396 1.00 57.78 171 VAL A O 1
ATOM 1331 N N . PHE A 1 172 ? 13.042 6.082 11.930 1.00 59.09 172 PHE A N 1
ATOM 1332 C CA . PHE A 1 172 ? 13.571 4.732 12.129 1.00 59.09 172 PHE A CA 1
ATOM 1333 C C . PHE A 1 172 ? 13.386 3.867 10.889 1.00 59.09 172 PHE A C 1
ATOM 1335 O O . PHE A 1 172 ? 14.322 3.186 10.516 1.00 59.09 172 PHE A O 1
ATOM 1342 N N . TYR A 1 173 ? 12.249 3.898 10.199 1.00 61.12 173 TYR A N 1
ATOM 1343 C CA . TYR A 1 173 ? 12.028 3.115 8.97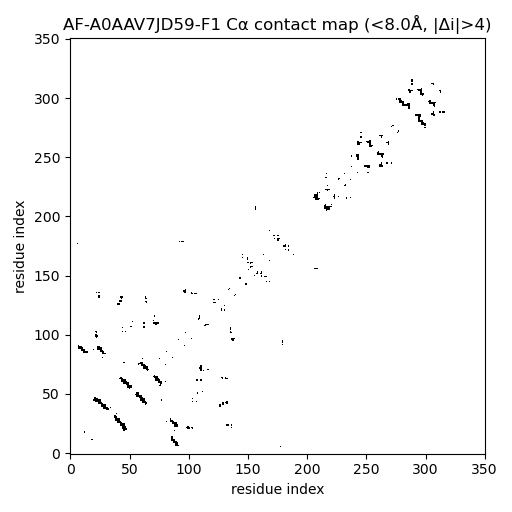9 1.00 61.12 173 TYR A CA 1
ATOM 1344 C C . TYR A 1 173 ? 13.058 3.457 7.905 1.00 61.12 173 TYR A C 1
ATOM 1346 O O . TYR A 1 173 ? 13.706 2.554 7.375 1.00 61.12 173 TYR A O 1
ATOM 1354 N N . LYS A 1 174 ? 13.304 4.753 7.663 1.00 55.34 174 LYS A N 1
ATOM 1355 C CA . LYS A 1 174 ? 14.388 5.186 6.774 1.00 55.34 174 LYS A CA 1
ATOM 1356 C C . LYS A 1 174 ? 15.743 4.689 7.279 1.00 55.34 174 LYS A C 1
ATOM 1358 O O . LYS A 1 174 ? 16.501 4.151 6.485 1.00 55.34 174 LYS A O 1
ATOM 1363 N N . GLN A 1 175 ? 16.045 4.789 8.573 1.00 56.72 175 GLN A N 1
ATOM 1364 C CA . GLN A 1 175 ? 17.306 4.296 9.151 1.00 56.72 175 GLN A CA 1
ATOM 1365 C C . GLN A 1 175 ? 17.465 2.760 9.066 1.00 56.72 175 GLN A C 1
ATOM 1367 O O . GLN A 1 175 ? 18.569 2.268 8.859 1.00 56.72 175 GLN A O 1
ATOM 1372 N N . CYS A 1 176 ? 16.381 1.998 9.194 1.00 56.28 176 CYS A N 1
ATOM 1373 C CA . CYS A 1 176 ? 16.397 0.536 9.269 1.00 56.28 176 CYS A CA 1
ATOM 1374 C C . CYS A 1 176 ? 16.346 -0.131 7.894 1.00 56.28 176 CYS A C 1
ATOM 1376 O O . CYS A 1 176 ? 16.933 -1.196 7.717 1.00 56.28 176 CYS A O 1
ATOM 1378 N N . ILE A 1 177 ? 15.718 0.511 6.900 1.00 54.84 177 ILE A N 1
ATOM 1379 C CA . ILE A 1 177 ? 15.930 0.165 5.488 1.00 54.84 177 ILE A CA 1
ATOM 1380 C C . ILE A 1 177 ? 17.394 0.401 5.120 1.00 54.84 177 ILE A C 1
ATOM 1382 O O . ILE A 1 177 ? 18.014 -0.464 4.509 1.00 54.84 177 ILE A O 1
ATOM 1386 N N . ARG A 1 178 ? 17.970 1.532 5.551 1.00 55.47 178 ARG A N 1
ATOM 1387 C CA . ARG A 1 178 ? 19.379 1.869 5.297 1.00 55.47 178 ARG A CA 1
ATOM 1388 C C . ARG A 1 178 ? 20.363 0.860 5.881 1.00 55.47 178 ARG A C 1
ATOM 1390 O O . ARG A 1 178 ? 21.396 0.622 5.272 1.00 55.47 178 ARG A O 1
ATOM 1397 N N . SER A 1 179 ? 20.061 0.281 7.041 1.00 63.06 179 SER A N 1
ATOM 1398 C CA . SER A 1 179 ? 20.937 -0.692 7.705 1.00 63.06 179 SER A CA 1
ATOM 1399 C C . SER A 1 179 ? 20.607 -2.155 7.391 1.00 63.06 179 SER A C 1
ATOM 1401 O O . SER A 1 179 ? 21.303 -3.043 7.875 1.00 63.06 179 SER A O 1
ATOM 1403 N N . GLY A 1 180 ? 19.539 -2.437 6.636 1.00 58.72 180 GLY A N 1
ATOM 1404 C CA . GLY A 1 180 ? 19.053 -3.802 6.406 1.00 58.72 180 GLY A CA 1
ATOM 1405 C C . GLY A 1 180 ? 18.519 -4.510 7.662 1.00 58.72 180 GLY A C 1
ATOM 1406 O O . GLY A 1 180 ? 18.270 -5.712 7.629 1.00 58.72 180 GLY A O 1
ATOM 1407 N N . GLN A 1 181 ? 18.313 -3.788 8.769 1.00 74.38 181 GLN A N 1
ATOM 1408 C CA . GLN A 1 181 ? 17.881 -4.328 10.068 1.00 74.38 181 GLN A CA 1
ATOM 1409 C C . GLN A 1 181 ? 16.391 -4.098 10.339 1.00 74.38 181 GLN A C 1
ATOM 1411 O O . GLN A 1 181 ? 15.954 -3.823 11.458 1.00 74.38 181 GLN A O 1
ATOM 1416 N N . LEU A 1 182 ? 15.581 -4.211 9.294 1.00 65.56 182 LEU A N 1
ATOM 1417 C CA . LEU A 1 182 ? 14.157 -3.894 9.329 1.00 65.56 182 LEU A CA 1
ATOM 1418 C C . LEU A 1 182 ? 13.387 -4.705 10.391 1.00 65.56 182 LEU A C 1
ATOM 1420 O O . LEU A 1 182 ? 12.529 -4.162 11.090 1.00 65.56 182 LEU A O 1
ATOM 1424 N N . HIS A 1 183 ? 13.764 -5.974 10.581 1.00 61.75 183 HIS A N 1
ATOM 1425 C CA . HIS A 1 183 ? 13.167 -6.876 11.570 1.00 61.75 183 HIS A CA 1
ATOM 1426 C C . HIS A 1 183 ? 13.359 -6.397 13.025 1.00 61.75 183 HIS A C 1
ATOM 1428 O O . HIS A 1 183 ? 12.414 -6.414 13.813 1.00 61.75 183 HIS A O 1
ATOM 1434 N N . LEU A 1 184 ? 14.552 -5.895 13.371 1.00 67.06 184 LEU A N 1
ATOM 1435 C CA . LEU A 1 184 ? 14.885 -5.393 14.717 1.00 67.06 184 LEU A CA 1
ATOM 1436 C C . LEU A 1 184 ? 14.109 -4.114 15.074 1.00 67.06 184 LEU A C 1
ATOM 1438 O O . LEU A 1 184 ? 13.766 -3.859 16.233 1.00 67.06 184 LEU A O 1
ATOM 1442 N N . CYS A 1 185 ? 13.798 -3.298 14.070 1.00 68.88 185 CYS A N 1
ATOM 1443 C CA . CYS A 1 185 ? 13.066 -2.054 14.276 1.00 68.88 185 CYS A CA 1
ATOM 1444 C C . CYS A 1 185 ? 11.570 -2.298 14.463 1.00 68.88 185 CYS A C 1
ATOM 1446 O O . CYS A 1 185 ? 10.961 -1.721 15.366 1.00 68.88 185 CYS A O 1
ATOM 1448 N N . LEU A 1 186 ? 10.993 -3.220 13.688 1.00 65.62 186 LEU A N 1
ATOM 1449 C CA . LEU A 1 186 ? 9.609 -3.657 13.869 1.00 65.62 186 LEU A CA 1
ATOM 1450 C C . LEU A 1 186 ? 9.380 -4.259 15.255 1.00 65.62 186 LEU A C 1
ATOM 1452 O O . LEU A 1 186 ? 8.430 -3.865 15.932 1.00 65.62 186 LEU A O 1
ATOM 1456 N N . SER A 1 187 ? 10.269 -5.142 15.723 1.00 69.81 187 SER A N 1
ATOM 1457 C CA . SER A 1 187 ? 10.145 -5.728 17.064 1.00 69.81 187 SER A CA 1
ATOM 1458 C C . SER A 1 187 ? 10.189 -4.662 18.164 1.00 69.81 187 SER A C 1
ATOM 1460 O O . SER A 1 187 ? 9.436 -4.739 19.136 1.00 69.81 187 SER A O 1
ATOM 1462 N N . THR A 1 188 ? 11.016 -3.627 17.991 1.00 74.69 188 THR A N 1
ATOM 1463 C CA . THR A 1 188 ? 11.140 -2.510 18.942 1.00 74.69 188 THR A CA 1
ATOM 1464 C C . THR A 1 188 ? 9.889 -1.629 18.967 1.00 74.69 188 THR A C 1
ATOM 1466 O O . THR A 1 188 ? 9.395 -1.290 20.045 1.00 74.69 188 THR A O 1
ATOM 1469 N N . ILE A 1 189 ? 9.334 -1.295 17.798 1.00 74.12 189 ILE A N 1
ATOM 1470 C CA . ILE A 1 189 ? 8.091 -0.518 17.681 1.00 74.12 189 ILE A CA 1
ATOM 1471 C C . ILE A 1 189 ? 6.929 -1.287 18.322 1.00 74.12 189 ILE A C 1
ATOM 1473 O O . ILE A 1 189 ? 6.233 -0.749 19.185 1.00 74.12 189 ILE A O 1
ATOM 1477 N N . VAL A 1 190 ? 6.769 -2.571 17.980 1.00 71.75 190 VAL A N 1
ATOM 1478 C CA . VAL A 1 190 ? 5.728 -3.444 18.549 1.00 71.75 190 VAL A CA 1
ATOM 1479 C C . VAL A 1 190 ? 5.849 -3.533 20.072 1.00 71.75 190 VAL A C 1
ATOM 1481 O O . VAL A 1 190 ? 4.836 -3.447 20.771 1.00 71.75 190 VAL A O 1
ATOM 1484 N N . LYS A 1 191 ? 7.071 -3.654 20.608 1.00 79.50 191 LYS A N 1
ATOM 1485 C CA . LYS A 1 191 ? 7.319 -3.665 22.056 1.00 79.50 191 LYS A CA 1
ATOM 1486 C C . LYS A 1 191 ? 6.856 -2.365 22.725 1.00 79.50 191 LYS A C 1
ATOM 1488 O O . LYS A 1 191 ? 6.074 -2.434 23.671 1.00 79.50 191 LYS A O 1
ATOM 1493 N N . LYS A 1 192 ? 7.243 -1.197 22.196 1.00 74.94 192 LYS A N 1
ATOM 1494 C CA . LYS A 1 192 ? 6.828 0.109 22.747 1.00 74.94 192 LYS A CA 1
ATOM 1495 C C . LYS A 1 192 ? 5.312 0.308 22.723 1.00 74.94 192 LYS A C 1
ATOM 1497 O O . LYS A 1 192 ? 4.744 0.850 23.667 1.00 74.94 192 LYS A O 1
ATOM 1502 N N . ILE A 1 193 ? 4.637 -0.167 21.678 1.00 70.38 193 ILE A N 1
ATOM 1503 C CA . ILE A 1 193 ? 3.171 -0.105 21.588 1.00 70.38 193 ILE A CA 1
ATOM 1504 C C . ILE A 1 193 ? 2.518 -0.980 22.663 1.00 70.38 193 ILE A C 1
ATOM 1506 O O . ILE A 1 193 ? 1.554 -0.552 23.299 1.00 70.38 193 ILE A O 1
ATOM 1510 N N . LYS A 1 194 ? 3.035 -2.195 22.892 1.00 74.56 194 LYS A N 1
ATOM 1511 C CA . LYS A 1 194 ? 2.536 -3.088 23.953 1.00 74.56 194 LYS A CA 1
ATOM 1512 C C . LYS A 1 194 ? 2.725 -2.472 25.340 1.00 74.56 194 LYS A C 1
ATOM 1514 O O . LYS A 1 194 ? 1.790 -2.494 26.137 1.00 74.56 194 LYS A O 1
ATOM 1519 N N . GLU A 1 195 ? 3.892 -1.889 25.608 1.00 78.38 195 GLU A N 1
ATOM 1520 C CA . GLU A 1 195 ? 4.182 -1.178 26.861 1.00 78.38 195 GLU A CA 1
ATOM 1521 C C . GLU A 1 195 ? 3.233 0.010 27.065 1.00 78.38 195 GLU A C 1
ATOM 1523 O O . GLU A 1 195 ? 2.646 0.156 28.138 1.00 78.38 195 GLU A O 1
ATOM 1528 N N . TYR A 1 196 ? 2.990 0.798 26.014 1.00 70.75 196 TYR A N 1
ATOM 1529 C CA . TYR A 1 196 ? 2.058 1.922 26.063 1.00 70.75 196 TYR A CA 1
ATOM 1530 C C . TYR A 1 196 ? 0.612 1.482 26.319 1.00 70.75 196 TYR A C 1
ATOM 1532 O O . TYR A 1 196 ? -0.069 2.072 27.161 1.00 70.75 196 TYR A O 1
ATOM 1540 N N . LYS A 1 197 ? 0.135 0.430 25.635 1.00 70.25 197 LYS A N 1
ATOM 1541 C CA . LYS A 1 197 ? -1.198 -0.143 25.886 1.00 70.25 197 LYS A CA 1
ATOM 1542 C C . LYS A 1 197 ? -1.314 -0.607 27.337 1.00 70.25 197 LYS A C 1
ATOM 1544 O O . LYS A 1 197 ? -2.261 -0.226 28.016 1.00 70.25 197 LYS A O 1
ATOM 1549 N N . LYS A 1 198 ? -0.322 -1.350 27.841 1.00 75.88 198 LYS A N 1
ATOM 1550 C CA . LYS A 1 198 ? -0.298 -1.847 29.225 1.00 75.88 198 LYS A CA 1
ATOM 1551 C C . LYS A 1 198 ? -0.353 -0.716 30.258 1.00 75.88 198 LYS A C 1
ATOM 1553 O O . LYS A 1 198 ? -1.075 -0.840 31.239 1.00 75.88 198 LYS A O 1
ATOM 1558 N N . ALA A 1 199 ? 0.341 0.397 30.017 1.00 73.38 199 ALA A N 1
ATOM 1559 C CA . ALA A 1 199 ? 0.350 1.557 30.913 1.00 73.38 199 ALA A CA 1
ATOM 1560 C C . ALA A 1 199 ? -0.978 2.346 30.956 1.00 73.38 199 ALA A C 1
ATOM 1562 O O . ALA A 1 199 ? -1.150 3.209 31.821 1.00 73.38 199 ALA A O 1
ATOM 1563 N N . ASN A 1 200 ? -1.907 2.086 30.027 1.00 67.44 200 ASN A N 1
ATOM 1564 C CA . ASN A 1 200 ? -3.145 2.858 29.877 1.00 67.44 200 ASN A CA 1
ATOM 1565 C C . ASN A 1 200 ? -4.436 2.019 29.948 1.00 67.44 200 ASN A C 1
ATOM 1567 O O . ASN A 1 200 ? -5.526 2.586 29.891 1.00 67.44 200 ASN A O 1
ATOM 1571 N N . ILE A 1 201 ? -4.348 0.698 30.133 1.00 54.97 201 ILE A N 1
ATOM 1572 C CA . ILE A 1 201 ? -5.510 -0.146 30.453 1.00 54.97 201 ILE A CA 1
ATOM 1573 C C . ILE A 1 201 ? -6.057 0.265 31.834 1.00 54.97 201 ILE A C 1
ATOM 1575 O O . ILE A 1 201 ? -5.314 0.296 32.810 1.00 54.97 201 ILE A O 1
ATOM 1579 N N . GLY A 1 202 ? -7.349 0.607 31.912 1.00 50.81 202 GLY A N 1
ATOM 1580 C CA . GLY A 1 202 ? -8.045 0.986 33.155 1.00 50.81 202 GLY A CA 1
ATOM 1581 C C . GLY A 1 202 ? -8.319 2.486 33.331 1.00 50.81 202 GLY A C 1
ATOM 1582 O O . GLY A 1 202 ? -9.133 2.868 34.168 1.00 50.81 202 GLY A O 1
ATOM 1583 N N . LYS A 1 203 ? -7.723 3.356 32.505 1.00 52.75 203 LYS A N 1
ATOM 1584 C CA . LYS A 1 203 ? -8.100 4.776 32.440 1.00 52.75 203 LYS A CA 1
ATOM 1585 C C . LYS A 1 203 ? -9.229 4.911 31.421 1.00 52.75 203 LYS A C 1
ATOM 1587 O O . LYS A 1 203 ? -8.966 4.926 30.225 1.00 52.75 203 LYS A O 1
ATOM 1592 N N . GLY A 1 204 ? -10.483 4.924 31.883 1.00 43.88 204 GLY A N 1
ATOM 1593 C CA . GLY A 1 204 ? -11.671 4.997 31.022 1.00 43.88 204 GLY A CA 1
ATOM 1594 C C . GLY A 1 204 ? -11.504 6.005 29.877 1.00 43.88 204 GLY A C 1
ATOM 1595 O O . GLY A 1 204 ? -11.270 7.192 30.106 1.00 43.88 204 GLY A O 1
ATOM 1596 N N . PHE A 1 205 ? -11.582 5.510 28.642 1.00 48.16 205 PHE A N 1
ATOM 1597 C CA . PHE A 1 205 ? -11.262 6.271 27.438 1.00 48.16 205 PHE A CA 1
ATOM 1598 C C . PHE A 1 205 ? -12.357 7.307 27.155 1.00 48.16 205 PHE A C 1
ATOM 1600 O O . PHE A 1 205 ? -13.479 6.956 26.785 1.00 48.16 205 PHE A O 1
ATOM 1607 N N . ARG A 1 206 ? -12.041 8.598 27.304 1.00 54.19 206 ARG A N 1
ATOM 1608 C CA . ARG A 1 206 ? -12.897 9.686 26.808 1.00 54.19 206 ARG A CA 1
ATOM 1609 C C . ARG A 1 206 ? -12.525 9.978 25.358 1.00 54.19 206 ARG A C 1
ATOM 1611 O O . ARG A 1 206 ? -11.358 10.197 25.054 1.00 54.19 206 ARG A O 1
ATOM 1618 N N . ARG A 1 207 ? -13.513 10.004 24.459 1.00 52.97 207 ARG A N 1
ATOM 1619 C CA . ARG A 1 207 ? -13.332 10.596 23.127 1.00 52.97 207 ARG A CA 1
ATOM 1620 C C . ARG A 1 207 ? -13.316 12.112 23.306 1.00 52.97 207 ARG A C 1
ATOM 1622 O O . ARG A 1 207 ? -14.333 12.668 23.705 1.00 52.97 207 ARG A O 1
ATOM 1629 N N . ILE A 1 208 ? -12.167 12.733 23.064 1.00 60.44 208 ILE A N 1
ATOM 1630 C CA . ILE A 1 208 ? -11.970 14.181 23.171 1.00 60.44 208 ILE A CA 1
ATOM 1631 C C . ILE A 1 208 ? -11.648 14.682 21.764 1.00 60.44 208 ILE A C 1
ATOM 1633 O O . ILE A 1 208 ? -10.763 14.146 21.100 1.00 60.44 208 ILE A O 1
ATOM 1637 N N . PHE A 1 209 ? -12.406 15.665 21.296 1.00 75.19 209 PHE A N 1
ATOM 1638 C CA . PHE A 1 209 ? -12.212 16.331 20.013 1.00 75.19 209 PHE A CA 1
ATOM 1639 C C . PHE A 1 209 ? -11.353 17.581 20.230 1.00 75.19 209 PHE A C 1
ATOM 1641 O O . PHE A 1 209 ? -11.568 18.302 21.199 1.00 75.19 209 PHE A O 1
ATOM 1648 N N . PHE A 1 210 ? -10.393 17.845 19.344 1.00 70.12 210 PHE A N 1
ATOM 1649 C CA . PHE A 1 210 ? -9.567 19.053 19.386 1.00 70.12 210 PHE A CA 1
ATOM 1650 C C . PHE A 1 210 ? -9.921 19.962 18.211 1.00 70.12 210 PHE A C 1
ATOM 1652 O O . PHE A 1 210 ? -9.893 19.512 17.065 1.00 70.12 210 PHE A O 1
ATOM 1659 N N . ASP A 1 211 ? -10.214 21.230 18.494 1.00 75.94 211 ASP A N 1
ATOM 1660 C CA . ASP A 1 211 ? -10.487 22.253 17.482 1.00 75.94 211 ASP A CA 1
ATOM 1661 C C . ASP A 1 211 ? -9.738 23.536 17.819 1.00 75.94 211 ASP A C 1
ATOM 1663 O O . ASP A 1 211 ? -9.830 24.013 18.946 1.00 75.94 211 ASP A O 1
ATOM 1667 N N . GLU A 1 212 ? -8.960 24.068 16.875 1.00 82.00 212 GLU A N 1
ATOM 1668 C CA . GLU A 1 212 ? -8.188 25.312 17.063 1.00 82.00 212 GLU A CA 1
ATOM 1669 C C . GLU A 1 212 ? -7.360 25.349 18.371 1.00 82.00 212 GLU A C 1
ATOM 1671 O O . GLU A 1 212 ? -7.197 26.385 19.012 1.00 82.00 212 GLU A O 1
ATOM 1676 N N . GLY A 1 213 ? -6.842 24.191 18.798 1.00 77.88 213 GLY A N 1
ATOM 1677 C CA . GLY A 1 213 ? -6.055 24.057 20.030 1.00 77.88 213 GLY A CA 1
ATOM 1678 C C . GLY A 1 213 ? -6.870 23.972 21.327 1.00 77.88 213 GLY A C 1
ATOM 1679 O O . GLY A 1 213 ? -6.273 23.951 22.402 1.00 77.88 213 GLY A O 1
ATOM 1680 N N . LYS A 1 214 ? -8.204 23.891 21.259 1.00 71.31 214 LYS A N 1
ATOM 1681 C CA . LYS A 1 214 ? -9.090 23.694 22.415 1.00 71.31 214 LYS A CA 1
ATOM 1682 C C . LYS A 1 214 ? -9.612 22.262 22.489 1.00 71.31 214 LYS A C 1
ATOM 1684 O O . LYS A 1 214 ? -9.969 21.660 21.478 1.00 71.31 214 LYS A O 1
ATOM 1689 N N . GLU A 1 215 ? -9.669 21.730 23.707 1.00 74.81 215 GLU A N 1
ATOM 1690 C CA . GLU A 1 215 ? -10.243 20.417 24.010 1.00 74.81 215 GLU A CA 1
ATOM 1691 C C . GLU A 1 215 ? -11.764 20.501 24.150 1.00 74.81 215 GLU A C 1
ATOM 1693 O O . GLU A 1 215 ? -12.297 21.323 24.894 1.00 74.81 215 GLU A O 1
ATOM 1698 N N . HIS A 1 216 ? -12.468 19.603 23.466 1.00 76.62 216 HIS A N 1
ATOM 1699 C CA . HIS A 1 216 ? -13.915 19.467 23.523 1.00 76.62 216 HIS A CA 1
ATOM 1700 C C . HIS A 1 216 ? -14.296 18.075 24.046 1.00 76.62 216 HIS A C 1
ATOM 1702 O O . HIS A 1 216 ? -13.771 17.070 23.561 1.00 76.62 216 HIS A O 1
ATOM 1708 N N . PRO A 1 217 ? -15.277 17.962 24.960 1.00 74.06 217 PRO A N 1
ATOM 1709 C CA . PRO A 1 217 ? -15.714 16.686 25.546 1.00 74.06 217 PRO A CA 1
ATOM 1710 C C . PRO A 1 217 ? -16.524 15.802 24.577 1.00 74.06 217 PRO A C 1
ATOM 1712 O O . PRO A 1 217 ? -17.148 14.823 24.987 1.00 74.06 217 PRO A O 1
ATOM 1715 N N . TYR A 1 218 ? -16.564 16.172 23.300 1.00 81.94 218 TYR A N 1
ATOM 1716 C CA . TYR A 1 218 ? -17.362 15.550 22.255 1.00 81.94 218 TYR A CA 1
ATOM 1717 C C . TYR A 1 218 ? -16.466 14.727 21.334 1.00 81.94 218 TYR A C 1
ATOM 1719 O O . TYR A 1 218 ? -15.266 14.956 21.256 1.00 81.94 218 TYR A O 1
ATOM 1727 N N . CYS A 1 219 ? -17.034 13.779 20.590 1.00 76.94 219 CYS A N 1
ATOM 1728 C CA . CYS A 1 219 ? -16.242 12.954 19.675 1.00 76.94 219 CYS A CA 1
ATOM 1729 C C . CYS A 1 219 ? -16.037 13.566 18.277 1.00 76.94 219 CYS A C 1
ATOM 1731 O O . CYS A 1 219 ? -15.363 12.948 17.459 1.00 76.94 219 CYS A O 1
ATOM 1733 N N . SER A 1 220 ? -16.641 14.719 17.966 1.00 80.81 220 SER A N 1
ATOM 1734 C CA . SER A 1 220 ? -16.501 15.398 16.668 1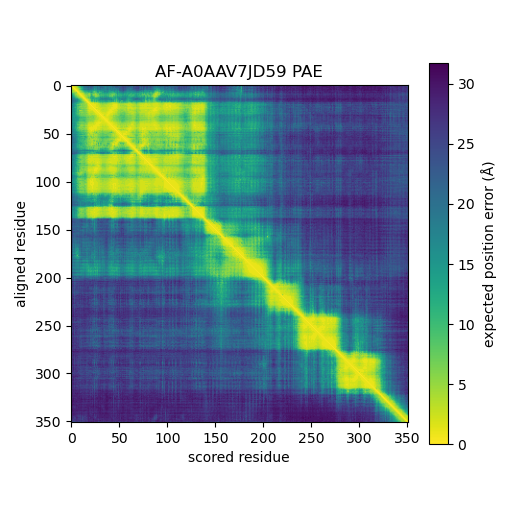.00 80.81 220 SER A CA 1
ATOM 1735 C C . SER A 1 220 ? -16.926 16.871 16.731 1.00 80.81 220 SER A C 1
ATOM 1737 O O . SER A 1 220 ? -17.663 17.272 17.636 1.00 80.81 220 SER A O 1
ATOM 1739 N N . ARG A 1 221 ? -16.536 17.658 15.716 1.00 81.38 221 ARG A N 1
ATOM 1740 C CA . ARG A 1 221 ? -16.982 19.052 15.520 1.00 81.38 221 ARG A CA 1
ATOM 1741 C C . ARG A 1 221 ? -18.505 19.172 15.425 1.00 81.38 221 ARG A C 1
ATOM 1743 O O . ARG A 1 221 ? -19.091 20.067 16.020 1.00 81.38 221 ARG A O 1
ATOM 1750 N N . SER A 1 222 ? -19.148 18.234 14.726 1.00 81.19 222 SER A N 1
ATOM 1751 C CA . SER A 1 222 ? -20.610 18.180 14.588 1.00 81.19 222 SER A CA 1
ATOM 1752 C C . SER A 1 222 ? -21.302 17.968 15.939 1.00 81.19 222 SER A C 1
ATOM 1754 O O . SER A 1 222 ? -22.227 18.705 16.272 1.00 81.19 222 SER A O 1
ATOM 1756 N N . HIS A 1 223 ? -20.811 17.038 16.762 1.00 78.31 223 HIS A N 1
ATOM 1757 C CA . HIS A 1 223 ? -21.364 16.823 18.101 1.00 78.31 223 HIS A CA 1
ATOM 1758 C C . HIS A 1 223 ? -21.033 17.964 19.067 1.00 78.31 223 HIS A C 1
ATOM 1760 O O . HIS A 1 223 ? -21.830 18.244 19.955 1.00 78.31 223 HIS A O 1
ATOM 1766 N N . SER A 1 224 ? -19.904 18.651 18.875 1.00 84.56 224 SER A N 1
ATOM 1767 C CA . SER A 1 224 ? -19.583 19.882 19.605 1.00 84.56 224 SER A CA 1
ATOM 1768 C C . SER A 1 224 ? -20.586 20.997 19.293 1.00 84.56 224 SER A C 1
ATOM 1770 O O . SER A 1 224 ? -21.170 21.578 20.205 1.00 84.56 224 SER A O 1
ATOM 1772 N N . ALA A 1 225 ? -20.884 21.227 18.009 1.00 81.62 225 ALA A N 1
ATOM 1773 C CA . ALA A 1 225 ? -21.908 22.182 17.589 1.00 81.62 225 ALA A CA 1
ATOM 1774 C C . ALA A 1 225 ? -23.294 21.814 18.147 1.00 81.62 225 ALA A C 1
ATOM 1776 O O . ALA A 1 225 ? -23.987 22.669 18.695 1.00 81.62 225 ALA A O 1
ATOM 1777 N N . GLN A 1 226 ? -23.665 20.532 18.090 1.00 81.06 226 GLN A N 1
ATOM 1778 C CA . GLN A 1 226 ? -24.925 20.042 18.647 1.00 81.06 226 GLN A CA 1
ATOM 1779 C C . GLN A 1 226 ? -24.995 20.212 20.175 1.00 81.06 226 GLN A C 1
ATOM 1781 O O . GLN A 1 226 ? -25.999 20.702 20.689 1.00 81.06 226 GLN A O 1
ATOM 1786 N N . GLY A 1 227 ? -23.928 19.878 20.906 1.00 79.06 227 GLY A N 1
ATOM 1787 C CA . GLY A 1 227 ? -23.845 20.073 22.356 1.00 79.06 227 GLY A CA 1
ATOM 1788 C C . GLY A 1 227 ? -23.995 21.543 22.754 1.00 79.06 227 GLY A C 1
ATOM 1789 O O . GLY A 1 227 ? -24.764 21.861 23.662 1.00 79.06 227 GLY A O 1
ATOM 1790 N N . ASN A 1 228 ? -23.372 22.450 21.998 1.00 79.56 228 ASN A N 1
ATOM 1791 C CA . ASN A 1 228 ? -23.511 23.892 22.205 1.00 79.56 228 ASN A CA 1
ATOM 1792 C C . ASN A 1 228 ? -24.946 24.379 21.954 1.00 79.56 228 ASN A C 1
ATOM 1794 O O . ASN A 1 228 ? -25.472 25.149 22.755 1.00 79.56 228 ASN A O 1
ATOM 1798 N N . THR A 1 229 ? -25.625 23.891 20.906 1.00 77.12 229 THR A N 1
ATOM 1799 C CA . THR A 1 229 ? -27.048 24.227 20.676 1.00 77.12 229 THR A CA 1
ATOM 1800 C C . THR A 1 229 ? -27.978 23.707 21.774 1.00 77.12 229 THR A C 1
ATOM 1802 O O . THR A 1 229 ? -29.047 24.268 21.990 1.00 77.12 229 THR A O 1
ATOM 1805 N N . GLN A 1 230 ? -27.565 22.666 22.501 1.00 75.81 230 GLN A N 1
ATOM 1806 C CA . GLN A 1 230 ? -28.299 22.109 23.639 1.00 75.81 230 GLN A CA 1
ATOM 1807 C C . GLN A 1 230 ? -27.940 22.777 24.979 1.00 75.81 230 GLN A C 1
ATOM 1809 O O . GLN A 1 230 ? -28.412 22.332 26.024 1.00 75.81 230 GLN A O 1
ATOM 1814 N N . GLY A 1 231 ? -27.109 23.828 24.974 1.00 76.88 231 GLY A N 1
ATOM 1815 C CA . GLY A 1 231 ? -26.662 24.514 26.190 1.00 76.88 231 GLY A CA 1
ATOM 1816 C C . GLY A 1 231 ? -25.683 23.697 27.043 1.00 76.88 231 GLY A C 1
ATOM 1817 O O . GLY A 1 231 ? -25.456 24.020 28.210 1.00 76.88 231 GLY A O 1
ATOM 1818 N N . ILE A 1 232 ? -25.095 22.634 26.488 1.00 64.81 232 ILE A N 1
ATOM 1819 C CA . ILE A 1 232 ? -24.094 21.812 27.170 1.00 64.81 232 ILE A CA 1
ATOM 1820 C C . ILE A 1 232 ? -22.735 22.510 27.008 1.00 64.81 232 ILE A C 1
ATOM 1822 O O . ILE A 1 232 ? -21.983 22.252 26.068 1.00 64.81 232 ILE A O 1
ATOM 1826 N N . SER A 1 233 ? -22.433 23.440 27.917 1.00 63.94 233 SER A N 1
ATOM 1827 C CA . SER A 1 233 ? -21.101 24.056 28.003 1.00 63.94 233 SER A CA 1
ATOM 1828 C C . SER A 1 233 ? -20.044 22.997 28.371 1.00 63.94 233 SER A C 1
ATOM 1830 O O . SER A 1 233 ? -20.337 22.132 29.206 1.00 63.94 233 SER A O 1
ATOM 1832 N N . PRO A 1 234 ? -18.809 23.058 27.825 1.00 59.62 234 PRO A N 1
ATOM 1833 C CA . PRO A 1 234 ? -17.686 22.211 28.250 1.00 59.62 234 PRO A CA 1
ATOM 1834 C C . PRO A 1 234 ? -17.412 22.254 29.762 1.00 59.62 234 PRO A C 1
ATOM 1836 O O . PRO A 1 234 ? -16.897 21.294 30.328 1.00 59.62 234 PRO A O 1
ATOM 1839 N N . GLU A 1 235 ? -17.797 23.345 30.425 1.00 58.50 235 GLU A N 1
ATOM 1840 C CA . GLU A 1 235 ? -17.653 23.547 31.872 1.00 58.50 235 GLU A CA 1
ATOM 1841 C C . GLU A 1 235 ? -18.671 22.729 32.691 1.00 58.50 235 GLU A C 1
ATOM 1843 O O . GLU A 1 235 ? -18.448 22.457 33.867 1.00 58.50 235 GLU A O 1
ATOM 1848 N N . ASN A 1 236 ? -19.751 22.257 32.058 1.00 55.84 236 ASN A N 1
ATOM 1849 C CA . ASN A 1 236 ? -20.832 21.488 32.681 1.00 55.84 236 ASN A CA 1
ATOM 1850 C C . ASN A 1 236 ? -20.752 19.984 32.373 1.00 55.84 236 ASN A C 1
ATOM 1852 O O . ASN A 1 236 ? -21.766 19.284 32.409 1.00 55.84 236 ASN A O 1
ATOM 1856 N N . VAL A 1 237 ? -19.571 19.452 32.041 1.00 55.28 237 VAL A N 1
ATOM 1857 C CA . VAL A 1 237 ? -19.400 18.014 31.773 1.00 55.28 237 VAL A CA 1
ATOM 1858 C C . VAL A 1 237 ? -19.494 17.230 33.084 1.00 55.28 237 VAL A C 1
ATOM 1860 O O . VAL A 1 237 ? -18.511 16.979 33.779 1.00 55.28 237 VAL A O 1
ATOM 1863 N N . VAL A 1 238 ? -20.724 16.830 33.396 1.00 55.78 238 VAL A N 1
ATOM 1864 C CA . VAL A 1 238 ? -21.120 15.971 34.515 1.00 55.78 238 VAL A CA 1
ATOM 1865 C C . VAL A 1 238 ? -20.328 14.658 34.454 1.00 55.78 238 VAL A C 1
ATOM 1867 O O . VAL A 1 238 ? -20.364 13.955 33.431 1.00 55.78 238 VAL A O 1
ATOM 1870 N N . LYS A 1 239 ? -19.602 14.313 35.530 1.00 63.22 239 LYS A N 1
ATOM 1871 C CA . LYS A 1 239 ? -18.873 13.035 35.614 1.00 63.22 239 LYS A CA 1
ATOM 1872 C C . LYS A 1 239 ? -19.866 11.878 35.419 1.00 63.22 239 LYS A C 1
ATOM 1874 O O . LYS A 1 239 ? -21.040 12.027 35.751 1.00 63.22 239 LYS A O 1
ATOM 1879 N N . PRO A 1 240 ? -19.445 10.720 34.876 1.00 57.78 240 PRO A N 1
ATOM 1880 C CA . PRO A 1 240 ? -20.337 9.568 34.708 1.00 57.78 240 PRO A CA 1
ATOM 1881 C C . PRO A 1 240 ? -21.097 9.208 35.995 1.00 57.78 240 PRO A C 1
ATOM 1883 O O . PRO A 1 240 ? -22.286 8.902 35.934 1.00 57.78 240 PRO A O 1
ATOM 1886 N N . ASP A 1 241 ? -20.438 9.367 37.144 1.00 75.06 241 ASP A N 1
ATOM 1887 C CA . ASP A 1 241 ? -20.992 9.090 38.472 1.00 75.06 241 ASP A CA 1
ATOM 1888 C C . ASP A 1 241 ? -22.015 10.132 38.947 1.00 75.06 241 ASP A C 1
ATOM 1890 O O . ASP A 1 241 ? -22.768 9.867 39.881 1.00 75.06 241 ASP A O 1
ATOM 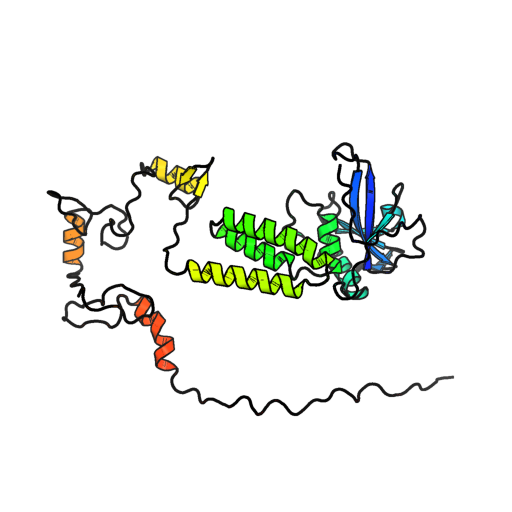1894 N N . ASP A 1 242 ? -22.108 11.287 38.291 1.00 84.81 242 ASP A N 1
ATOM 1895 C CA . ASP A 1 242 ? -23.009 12.385 38.656 1.00 84.81 242 ASP A CA 1
ATOM 1896 C C . ASP A 1 242 ? -24.329 12.347 37.864 1.00 84.81 242 ASP A C 1
ATOM 1898 O O . ASP A 1 242 ? -25.111 13.298 37.884 1.00 84.81 242 ASP A O 1
ATOM 1902 N N . ARG A 1 243 ? -24.611 11.245 37.160 1.00 90.38 243 ARG A N 1
ATOM 1903 C CA . ARG A 1 243 ? -25.831 11.066 36.357 1.00 90.38 243 ARG A CA 1
ATOM 1904 C C . ARG A 1 243 ? -26.944 10.365 37.128 1.00 90.38 243 ARG A C 1
ATOM 1906 O O . ARG A 1 243 ? -26.708 9.608 38.068 1.00 90.38 243 ARG A O 1
ATOM 1913 N N . CYS A 1 244 ? -28.179 10.608 36.697 1.00 94.25 244 CYS A N 1
ATOM 1914 C CA . CYS A 1 244 ? -29.360 9.922 37.205 1.00 94.25 244 CYS A CA 1
ATOM 1915 C C . CYS A 1 244 ? -29.226 8.398 37.056 1.00 94.25 244 CYS A C 1
ATOM 1917 O O . CYS A 1 244 ? -28.991 7.902 35.960 1.00 94.25 244 CYS A O 1
ATOM 1919 N N . ALA A 1 245 ? -29.505 7.648 38.122 1.00 90.50 245 ALA A N 1
ATOM 1920 C CA . ALA A 1 245 ? -29.427 6.184 38.135 1.00 90.50 245 ALA A CA 1
ATOM 1921 C C . ALA A 1 245 ? -30.550 5.459 37.352 1.00 90.50 245 ALA A C 1
ATOM 1923 O O . ALA A 1 245 ? -30.617 4.236 37.366 1.00 90.50 245 ALA A O 1
ATOM 1924 N N . ILE A 1 246 ? -31.447 6.185 36.668 1.00 89.50 246 ILE A N 1
ATOM 1925 C CA . ILE A 1 246 ? -32.470 5.575 35.803 1.00 89.50 246 ILE A CA 1
ATOM 1926 C C . ILE A 1 246 ? -31.812 5.230 34.462 1.00 89.50 246 ILE A C 1
ATOM 1928 O O . ILE A 1 246 ? -31.306 6.151 33.809 1.00 89.50 246 ILE A O 1
ATOM 1932 N N . PRO A 1 247 ? -31.868 3.966 33.998 1.00 81.25 247 PRO A N 1
ATOM 1933 C CA . PRO A 1 247 ? -31.351 3.592 32.686 1.00 81.25 247 PRO A CA 1
ATOM 1934 C C . PRO A 1 247 ? -31.933 4.480 31.576 1.00 81.25 247 PRO A C 1
ATOM 1936 O O . PRO A 1 247 ? -33.147 4.659 31.476 1.00 81.25 247 PRO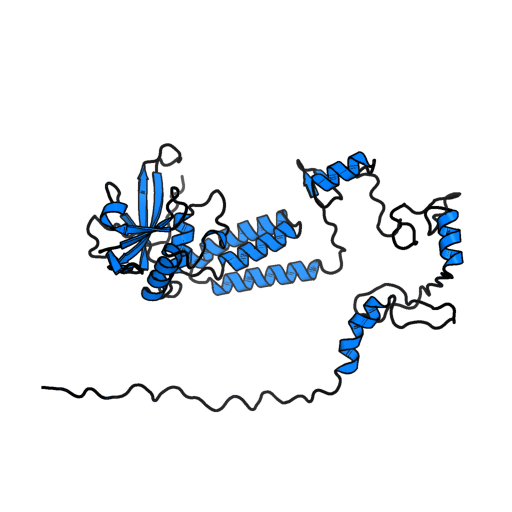 A O 1
ATOM 1939 N N . GLY A 1 248 ? -31.056 5.072 30.761 1.00 86.19 248 GLY A N 1
ATOM 1940 C CA . GLY A 1 248 ? -31.432 5.969 29.661 1.00 86.19 248 GLY A CA 1
ATOM 1941 C C . GLY A 1 248 ? -31.648 7.440 30.043 1.00 86.19 248 GLY A C 1
ATOM 1942 O O . GLY A 1 248 ? -31.923 8.255 29.163 1.00 86.19 248 GLY A O 1
ATOM 1943 N N . CYS A 1 249 ? -31.504 7.824 31.317 1.00 90.88 249 CYS A N 1
ATOM 1944 C CA . CYS A 1 249 ? -31.533 9.229 31.718 1.00 90.88 249 CYS A CA 1
ATOM 1945 C C . CYS A 1 249 ? -30.124 9.840 31.755 1.00 90.88 249 CYS A C 1
ATOM 1947 O O . CYS A 1 249 ? -29.248 9.365 32.468 1.00 90.88 249 CYS A O 1
ATOM 1949 N N . TRP A 1 250 ? -29.934 10.955 31.044 1.00 89.25 250 TRP A N 1
ATOM 1950 C CA . TRP A 1 250 ? -28.645 11.661 30.958 1.00 89.25 250 TRP A CA 1
ATOM 1951 C C . TRP A 1 250 ? -28.574 12.927 31.819 1.00 89.25 250 TRP A C 1
ATOM 1953 O O . TRP A 1 250 ? -27.593 13.661 31.759 1.00 89.25 250 TRP A O 1
ATOM 1963 N N . LYS A 1 251 ? -29.616 13.204 32.611 1.00 93.06 251 LYS A N 1
ATOM 1964 C CA . LYS A 1 251 ? -29.665 14.387 33.476 1.00 93.06 251 LYS A CA 1
ATOM 1965 C C . LYS A 1 251 ? -28.760 14.198 34.705 1.00 93.06 251 LYS A C 1
ATOM 1967 O O . LYS A 1 251 ? -28.674 13.071 35.207 1.00 93.06 251 LYS A O 1
ATOM 1972 N N . PRO A 1 252 ? -28.128 15.272 35.211 1.00 92.88 252 PRO A N 1
ATOM 1973 C CA . PRO A 1 252 ? -27.359 15.212 36.448 1.00 92.88 252 PRO A CA 1
ATOM 1974 C C . PRO A 1 252 ? -28.243 14.844 37.644 1.00 92.88 252 PRO A C 1
ATOM 1976 O O . PRO A 1 252 ? -29.452 15.085 37.639 1.00 92.88 252 PRO A O 1
ATOM 1979 N N . LYS A 1 253 ? -27.632 14.254 38.669 1.00 95.31 253 LYS A N 1
ATOM 1980 C CA . LYS A 1 253 ? -28.233 14.010 39.985 1.00 95.31 253 LYS A CA 1
ATOM 1981 C C . LYS A 1 253 ? -28.755 15.314 40.596 1.00 95.31 253 LYS A C 1
ATOM 1983 O O . LYS A 1 253 ? -28.121 16.357 40.459 1.00 95.31 253 LYS A O 1
ATOM 1988 N N . SER A 1 254 ? -29.919 15.272 41.249 1.00 95.50 254 SER A N 1
ATOM 1989 C CA . SER A 1 254 ? -30.456 16.452 41.934 1.00 95.50 254 SER A CA 1
ATOM 1990 C C . SER A 1 254 ? -29.743 16.667 43.264 1.00 95.50 254 SER A C 1
ATOM 1992 O O . SER A 1 254 ? -29.517 15.704 43.999 1.00 95.50 254 SER A O 1
ATOM 1994 N N . ILE A 1 255 ? -29.457 17.924 43.592 1.00 94.62 255 ILE A N 1
ATOM 1995 C CA . ILE A 1 255 ? -28.946 18.339 44.899 1.00 94.62 255 ILE A CA 1
ATOM 1996 C C . ILE A 1 255 ? -30.096 19.052 45.619 1.00 94.62 255 ILE A C 1
ATOM 1998 O O . ILE A 1 255 ? -30.521 20.115 45.173 1.00 94.62 255 ILE A O 1
ATOM 2002 N N . GLU A 1 256 ? -30.628 18.454 46.686 1.00 91.50 256 GLU A N 1
ATOM 2003 C CA . GLU A 1 256 ? -31.620 19.086 47.574 1.00 91.50 256 GLU A CA 1
ATOM 2004 C C . GLU A 1 256 ? -30.933 19.278 48.939 1.00 91.50 256 GLU A C 1
ATOM 2006 O O . GLU A 1 256 ? -30.325 18.344 49.458 1.00 91.50 256 GLU A O 1
ATOM 2011 N N . ASP A 1 257 ? -30.931 20.502 49.475 1.00 93.12 257 ASP A N 1
ATOM 2012 C CA . ASP A 1 257 ? -30.324 20.847 50.776 1.00 93.12 257 ASP A CA 1
ATOM 2013 C C . ASP A 1 257 ? -28.845 20.432 50.938 1.00 93.12 257 ASP A C 1
ATOM 2015 O O . ASP A 1 257 ? -28.388 20.039 52.009 1.00 93.12 257 ASP A O 1
ATOM 2019 N N . GLY A 1 258 ? -28.075 20.496 49.845 1.00 90.50 258 GLY A N 1
ATOM 2020 C CA . GLY A 1 258 ? -26.660 20.105 49.823 1.00 90.50 258 GLY A CA 1
ATOM 2021 C C . GLY A 1 258 ? -26.415 18.591 49.765 1.00 90.50 258 GLY A C 1
ATOM 2022 O O . GLY A 1 258 ? -25.266 18.167 49.646 1.00 90.50 258 GLY A O 1
ATOM 2023 N N . VAL A 1 259 ? -27.466 17.766 49.778 1.00 90.06 259 VAL A N 1
ATOM 2024 C CA . VAL A 1 259 ? -27.372 16.309 49.634 1.00 90.06 259 VAL A CA 1
ATOM 2025 C C . VAL A 1 259 ? -27.593 15.921 48.173 1.00 90.06 259 VAL A C 1
ATOM 2027 O O . VAL A 1 259 ? -28.604 16.255 47.557 1.00 90.06 259 VAL A O 1
ATOM 2030 N N . THR A 1 260 ? -26.638 15.188 47.596 1.00 92.25 260 THR A N 1
ATOM 2031 C CA . THR A 1 260 ? -26.752 14.682 46.220 1.00 92.25 260 THR A CA 1
ATOM 2032 C C . THR A 1 260 ? -27.580 13.398 46.202 1.00 92.25 260 THR A C 1
ATOM 2034 O O . THR A 1 260 ? -27.177 12.379 46.758 1.00 92.25 260 THR A O 1
ATOM 2037 N N . HIS 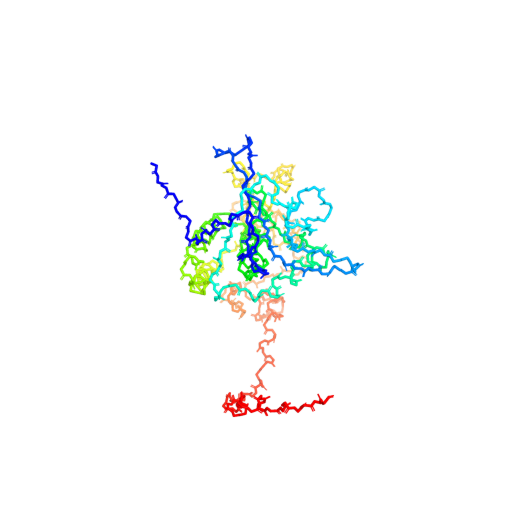A 1 261 ? -28.729 13.417 45.532 1.00 90.69 261 HIS A N 1
ATOM 2038 C CA . HIS A 1 261 ? -29.589 12.244 45.373 1.00 90.69 261 HIS A CA 1
ATOM 2039 C C . HIS A 1 261 ? -29.196 11.407 44.149 1.00 90.69 261 HIS A C 1
ATOM 2041 O O . HIS A 1 261 ? -28.729 11.929 43.147 1.00 90.69 261 HIS A O 1
ATOM 2047 N N . HIS A 1 262 ? -29.468 10.098 44.159 1.00 93.38 262 HIS A N 1
ATOM 2048 C CA . HIS A 1 262 ? -29.153 9.206 43.026 1.00 93.38 262 HIS A CA 1
ATOM 2049 C C . HIS A 1 262 ? -29.943 9.491 41.735 1.00 93.38 262 HIS A C 1
ATOM 2051 O O . HIS A 1 262 ? -29.602 8.971 40.672 1.00 93.38 262 HIS A O 1
ATOM 2057 N N . PHE A 1 263 ? -30.997 10.304 41.801 1.00 95.69 263 PHE A N 1
ATOM 2058 C CA . PHE A 1 263 ? -31.903 10.577 40.688 1.00 95.69 263 PHE A CA 1
ATOM 2059 C C . PHE A 1 263 ? -31.941 12.072 40.378 1.00 95.69 263 PHE A C 1
ATOM 2061 O O . PHE A 1 263 ? -31.721 12.891 41.259 1.00 95.69 263 PHE A O 1
ATOM 2068 N N . CYS A 1 264 ? -32.247 12.443 39.135 1.00 96.88 264 CYS A N 1
ATOM 2069 C CA . CYS A 1 264 ? -32.319 13.852 38.729 1.00 96.88 264 CYS A CA 1
ATOM 2070 C C . CYS A 1 264 ? -33.614 14.564 39.155 1.00 96.88 264 CYS A C 1
ATOM 2072 O O . CYS A 1 264 ? -33.761 15.760 38.926 1.00 96.88 264 CYS A O 1
ATOM 2074 N N . SER A 1 265 ? -34.618 13.826 39.644 1.00 96.12 265 SER A N 1
ATOM 2075 C CA . SER A 1 265 ? -35.925 14.375 40.021 1.00 96.12 265 SER A CA 1
ATOM 2076 C C . SER A 1 265 ? -36.700 13.430 40.940 1.00 96.12 265 SER A C 1
ATOM 2078 O O . SER A 1 265 ? -36.508 12.209 40.905 1.00 96.12 265 SER A O 1
ATOM 2080 N N . LYS A 1 266 ? -37.668 13.983 41.683 1.00 94.25 266 LYS A N 1
ATOM 2081 C CA . LYS A 1 266 ? -38.636 13.210 42.483 1.00 94.25 266 LYS A CA 1
ATOM 2082 C C . LYS A 1 266 ? -39.427 12.206 41.633 1.00 94.25 266 LYS A C 1
ATOM 2084 O O . LYS A 1 266 ? -39.702 11.105 42.098 1.00 94.25 266 LYS A O 1
ATOM 2089 N N . SER A 1 267 ? -39.738 12.540 40.379 1.00 95.31 267 SER A N 1
ATOM 2090 C CA . SER A 1 267 ? -40.432 11.633 39.453 1.00 95.31 267 SER A CA 1
ATOM 2091 C C . SER A 1 267 ? -39.576 10.424 39.076 1.00 95.31 267 SER A C 1
ATOM 2093 O O . SER A 1 267 ? -40.078 9.306 39.036 1.00 95.31 267 SER A O 1
ATOM 2095 N N . HIS A 1 268 ? -38.275 10.621 38.842 1.00 95.19 268 HIS A N 1
ATOM 2096 C CA . HIS A 1 268 ? -37.351 9.517 38.565 1.00 95.19 268 HIS A CA 1
ATOM 2097 C C . HIS A 1 268 ? -37.105 8.649 39.795 1.00 95.19 268 HIS A C 1
ATOM 2099 O O . HIS A 1 268 ? -37.037 7.432 39.657 1.00 95.19 268 HIS A O 1
ATOM 2105 N N . ARG A 1 269 ? -37.074 9.248 40.990 1.00 92.88 269 ARG A N 1
ATOM 2106 C CA . ARG A 1 269 ? -37.050 8.499 42.251 1.00 92.88 269 ARG A CA 1
ATOM 2107 C C . ARG A 1 269 ? -38.279 7.591 42.387 1.00 92.88 269 ARG A C 1
ATOM 2109 O O . ARG A 1 269 ? -38.117 6.385 42.522 1.00 92.88 269 ARG A O 1
ATOM 2116 N N . LYS A 1 270 ? -39.492 8.132 42.210 1.00 92.19 270 LYS A N 1
ATOM 2117 C CA . LYS A 1 270 ? -40.740 7.340 42.219 1.00 92.19 270 LYS A CA 1
ATOM 2118 C C . LYS A 1 270 ? -40.763 6.253 41.143 1.00 92.19 270 LYS A C 1
ATOM 2120 O O . LYS A 1 270 ? -41.265 5.161 41.379 1.00 92.19 270 LYS A O 1
ATOM 2125 N N . LYS A 1 271 ? -40.217 6.532 39.954 1.00 90.69 271 LYS A N 1
ATOM 2126 C CA . LYS A 1 271 ? -40.119 5.544 38.871 1.00 90.69 271 LYS A CA 1
ATOM 2127 C C . LYS A 1 271 ? -39.172 4.397 39.241 1.00 90.69 271 LYS A C 1
ATOM 2129 O O . LYS A 1 271 ? -39.499 3.251 38.963 1.00 90.69 271 LYS A O 1
ATOM 2134 N N . ALA A 1 272 ? -38.034 4.683 39.875 1.00 87.25 272 ALA A N 1
ATOM 2135 C CA . ALA A 1 272 ? -37.113 3.657 40.370 1.00 87.25 272 ALA A CA 1
ATOM 2136 C C . ALA A 1 272 ? -37.744 2.805 41.482 1.00 87.25 272 ALA A C 1
ATOM 2138 O O . ALA A 1 272 ? -37.632 1.581 41.452 1.00 87.25 272 ALA A O 1
ATOM 2139 N N . GLU A 1 273 ? -38.462 3.446 42.410 1.00 86.06 273 GLU A N 1
ATOM 2140 C CA . GLU A 1 273 ? -39.240 2.769 43.454 1.00 86.06 273 GLU A CA 1
ATOM 2141 C C . GLU A 1 273 ? -40.304 1.839 42.842 1.00 86.06 273 GLU A C 1
ATOM 2143 O O . GLU A 1 273 ? -40.405 0.679 43.232 1.00 86.06 273 GLU A O 1
ATOM 2148 N N . ALA A 1 274 ? -41.041 2.308 41.829 1.00 84.31 274 ALA A N 1
ATOM 2149 C CA . ALA A 1 274 ? -42.055 1.520 41.123 1.00 84.31 274 ALA A CA 1
ATOM 2150 C C . ALA A 1 274 ? -41.467 0.358 40.302 1.00 84.31 274 ALA A C 1
ATOM 2152 O O . ALA A 1 274 ? -42.114 -0.673 40.151 1.00 84.31 274 ALA A O 1
ATOM 2153 N N . MET A 1 275 ? -40.233 0.490 39.806 1.00 79.81 275 MET A N 1
ATOM 2154 C CA . MET A 1 275 ? -39.497 -0.598 39.146 1.00 79.81 275 MET A CA 1
ATOM 2155 C C . MET A 1 275 ? -38.933 -1.624 40.145 1.00 79.81 275 MET A C 1
ATOM 2157 O O . MET A 1 275 ? -38.128 -2.471 39.765 1.00 79.81 275 MET A O 1
ATOM 2161 N N . GLY A 1 276 ? -39.312 -1.541 41.426 1.00 71.38 276 GLY A N 1
ATOM 2162 C CA . GLY A 1 276 ? -38.862 -2.463 42.467 1.00 71.38 276 GLY A CA 1
ATOM 2163 C C . GLY A 1 276 ? -37.361 -2.386 42.731 1.00 71.38 276 GLY A C 1
ATOM 2164 O O . GLY A 1 276 ? -36.806 -3.289 43.348 1.00 71.38 276 GLY A O 1
ATOM 2165 N N . SER A 1 277 ? -36.686 -1.331 42.265 1.00 58.25 277 SER A N 1
ATOM 2166 C CA . SER A 1 277 ? -35.249 -1.148 42.441 1.00 58.25 277 SER A CA 1
ATOM 2167 C C . SER A 1 277 ? -34.964 -0.584 43.830 1.00 58.25 277 SER A C 1
ATOM 2169 O O . SER A 1 277 ? -34.517 0.552 43.978 1.00 58.25 277 SER A O 1
ATOM 2171 N N . LYS A 1 278 ? -35.185 -1.393 44.869 1.00 59.34 278 LYS A N 1
ATOM 2172 C CA . LYS A 1 278 ? -34.372 -1.280 46.082 1.00 59.34 278 LYS A CA 1
ATOM 2173 C C . LYS A 1 278 ? -33.043 -1.961 45.774 1.00 59.34 278 LYS A C 1
ATOM 2175 O O . LYS A 1 278 ? -32.802 -3.083 46.190 1.00 59.34 278 LYS A O 1
ATOM 2180 N N . LEU A 1 279 ? -32.203 -1.294 44.983 1.00 55.66 279 LEU A N 1
ATOM 2181 C CA . LEU A 1 279 ? -30.821 -1.722 44.790 1.00 55.66 279 LEU A CA 1
ATOM 2182 C C . LEU A 1 279 ? -30.104 -1.543 46.128 1.00 55.66 279 LEU A C 1
ATOM 2184 O O . LEU A 1 279 ? -29.598 -0.464 46.434 1.00 55.66 279 LEU A O 1
ATOM 2188 N N . VAL A 1 280 ? -30.128 -2.586 46.952 1.00 60.25 280 VAL A N 1
ATOM 2189 C CA . VAL A 1 280 ? -29.242 -2.690 48.103 1.00 60.25 280 VAL A CA 1
ATOM 2190 C C . VAL A 1 280 ? -27.896 -3.087 47.523 1.00 60.25 280 VAL A C 1
ATOM 2192 O O . VAL A 1 280 ? -27.682 -4.217 47.105 1.00 60.25 280 VAL A O 1
ATOM 2195 N N . ILE A 1 281 ? -27.016 -2.110 47.385 1.00 65.12 281 ILE A N 1
ATOM 2196 C CA . ILE A 1 281 ? -25.643 -2.360 46.977 1.00 65.12 281 ILE A CA 1
ATOM 2197 C C . ILE A 1 281 ? -24.893 -2.724 48.255 1.00 65.12 281 ILE A C 1
ATOM 2199 O O . ILE A 1 281 ? -24.826 -1.890 49.155 1.00 65.12 281 ILE A O 1
ATOM 2203 N N . ASP A 1 282 ? -24.360 -3.943 48.351 1.00 71.50 282 ASP A N 1
ATOM 2204 C CA . ASP A 1 282 ? -23.421 -4.287 49.421 1.00 71.50 282 ASP A CA 1
ATOM 2205 C C . ASP A 1 282 ? -22.053 -3.675 49.075 1.00 71.50 282 ASP A C 1
ATOM 2207 O O . ASP A 1 282 ? -21.408 -4.125 48.123 1.00 71.50 282 ASP A O 1
ATOM 2211 N N . PRO A 1 283 ? -21.596 -2.634 49.795 1.00 72.62 283 PRO A N 1
ATOM 2212 C CA . PRO A 1 283 ? -20.340 -1.964 49.478 1.00 72.62 283 PRO A CA 1
ATOM 2213 C C . PRO A 1 283 ? -19.108 -2.847 49.725 1.00 72.62 283 PRO A C 1
ATOM 2215 O O . PRO A 1 283 ? -18.028 -2.503 49.248 1.00 72.62 283 PRO A O 1
ATOM 2218 N N . ASN A 1 284 ? -19.244 -3.962 50.451 1.00 85.12 284 ASN A N 1
ATOM 2219 C CA . ASN A 1 284 ? -18.113 -4.806 50.837 1.00 85.12 284 ASN A CA 1
ATOM 2220 C C . ASN A 1 284 ? -17.828 -5.944 49.854 1.00 85.12 284 ASN A C 1
ATOM 2222 O O . ASN A 1 284 ? -16.753 -6.540 49.907 1.00 85.12 284 ASN A O 1
ATOM 2226 N N . ALA A 1 285 ? -18.758 -6.255 48.955 1.00 86.50 285 ALA A N 1
ATOM 2227 C CA . ALA A 1 285 ? -18.633 -7.396 48.063 1.00 86.50 285 ALA A CA 1
ATOM 2228 C C . ALA A 1 285 ? -18.389 -6.948 46.624 1.00 86.50 285 ALA A C 1
ATOM 2230 O O . ALA A 1 285 ? -19.231 -6.282 46.030 1.00 86.50 285 ALA A O 1
ATOM 2231 N N . GLN A 1 286 ? -17.245 -7.325 46.055 1.00 94.56 286 GLN A N 1
ATOM 2232 C CA . GLN A 1 286 ? -16.832 -6.947 44.699 1.00 94.56 286 GLN A CA 1
ATOM 2233 C C . GLN A 1 286 ? -17.252 -7.995 43.664 1.00 94.56 286 GLN A C 1
ATOM 2235 O O . GLN A 1 286 ? -17.338 -9.176 43.974 1.00 94.56 286 GLN A O 1
ATOM 2240 N N . CYS A 1 287 ? -17.523 -7.553 42.436 1.00 95.88 287 CYS A N 1
ATOM 2241 C CA . CYS A 1 287 ? -17.831 -8.402 41.286 1.00 95.88 287 CYS A CA 1
ATOM 2242 C C . CYS A 1 287 ? -16.701 -9.408 41.003 1.00 95.88 287 CYS A C 1
ATOM 2244 O O . CYS A 1 287 ? -15.544 -9.008 40.905 1.00 95.88 287 CYS A O 1
ATOM 2246 N N . ASP A 1 288 ? -17.045 -10.677 40.762 1.00 96.06 288 ASP A N 1
ATOM 2247 C CA . ASP A 1 288 ? -16.047 -11.745 40.577 1.00 96.06 288 ASP A CA 1
ATOM 2248 C C . ASP A 1 288 ? -15.317 -11.689 39.217 1.00 96.06 288 ASP A C 1
ATOM 2250 O O . ASP A 1 288 ? -14.277 -12.321 39.036 1.00 96.06 288 ASP A O 1
ATOM 2254 N N . LEU A 1 289 ? -15.812 -10.898 38.254 1.00 94.56 289 LEU A N 1
ATOM 2255 C CA . LEU A 1 289 ? -15.144 -10.694 36.963 1.00 94.56 289 LEU A CA 1
ATOM 2256 C C . LEU A 1 289 ? -13.785 -9.971 37.143 1.00 94.56 289 LEU A C 1
ATOM 2258 O O . LEU A 1 289 ? -13.771 -8.810 37.572 1.00 94.56 289 LEU A O 1
ATOM 2262 N N . PRO A 1 290 ? -12.644 -10.572 36.737 1.00 93.75 290 PRO A N 1
ATOM 2263 C CA . PRO A 1 290 ? -11.325 -9.980 36.947 1.00 93.75 290 PRO A CA 1
ATOM 2264 C C . PRO A 1 290 ? -11.177 -8.582 36.337 1.00 93.75 290 PRO A C 1
ATOM 2266 O O . PRO A 1 290 ? -11.358 -8.385 35.135 1.00 93.75 290 PRO A O 1
ATOM 2269 N N . GLY A 1 291 ? -10.797 -7.612 37.173 1.00 92.19 291 GLY A N 1
ATOM 2270 C CA . GLY A 1 291 ? -10.618 -6.209 36.783 1.00 92.19 291 GLY A CA 1
ATOM 2271 C C . GLY A 1 291 ? -11.864 -5.332 36.945 1.00 92.19 291 GLY A C 1
ATOM 2272 O O . GLY A 1 291 ? -11.791 -4.132 36.676 1.00 92.19 291 GLY A O 1
ATOM 2273 N N . CYS A 1 292 ? -12.990 -5.886 37.403 1.00 93.38 292 CYS A N 1
ATOM 2274 C CA . CYS A 1 292 ? -14.160 -5.105 37.788 1.00 93.38 292 CYS A CA 1
ATOM 2275 C C . CYS A 1 292 ? -14.134 -4.765 39.287 1.00 93.38 292 CYS A C 1
ATOM 2277 O O . CYS A 1 292 ? -14.140 -5.657 40.122 1.00 93.38 292 CYS A O 1
ATOM 2279 N N . ASN A 1 293 ? -14.196 -3.474 39.632 1.00 91.81 293 ASN A N 1
ATOM 2280 C CA . ASN A 1 293 ? -14.261 -3.003 41.028 1.00 91.81 293 ASN A CA 1
ATOM 2281 C C . ASN A 1 293 ? -15.684 -2.613 41.466 1.00 91.81 293 ASN A C 1
ATOM 2283 O O . ASN A 1 293 ? -15.860 -1.897 42.451 1.00 91.81 293 ASN A O 1
ATOM 2287 N N . MET A 1 294 ? -16.702 -3.010 40.700 1.00 88.44 294 MET A N 1
ATOM 2288 C CA . MET A 1 294 ? -18.090 -2.686 41.020 1.00 88.44 294 MET A CA 1
ATOM 2289 C C . MET A 1 294 ? -18.635 -3.669 42.062 1.00 88.44 294 MET A C 1
ATOM 2291 O O . MET A 1 294 ? -18.290 -4.850 42.007 1.00 88.44 294 MET A O 1
ATOM 2295 N N . PRO A 1 295 ? -19.503 -3.220 42.977 1.00 89.75 295 PRO A N 1
ATOM 2296 C CA . PRO A 1 295 ? -20.102 -4.089 43.980 1.00 89.75 295 PRO A CA 1
ATOM 2297 C C . PRO A 1 295 ? -21.071 -5.121 43.375 1.00 89.75 295 PRO A C 1
ATOM 2299 O O . PRO A 1 295 ? -21.670 -4.876 42.322 1.00 89.75 295 PRO A O 1
ATOM 2302 N N . LYS A 1 296 ? -21.226 -6.273 44.040 1.00 93.56 296 LYS A N 1
ATOM 2303 C CA . LYS A 1 296 ? -22.163 -7.345 43.658 1.00 93.56 296 LYS A CA 1
ATOM 2304 C C . LYS A 1 296 ? -23.612 -6.853 43.712 1.00 93.56 296 LYS A C 1
ATOM 2306 O O . LYS A 1 296 ? -23.987 -6.054 44.571 1.00 93.56 296 LYS A O 1
ATOM 2311 N N . LEU A 1 297 ? -24.434 -7.343 42.785 1.00 87.62 297 LEU A N 1
ATOM 2312 C CA . LEU A 1 297 ? -25.863 -7.041 42.753 1.00 87.62 297 LEU A CA 1
ATOM 2313 C C . LEU A 1 297 ? -26.585 -7.884 43.817 1.00 87.62 297 LEU A C 1
ATOM 2315 O O . LEU A 1 297 ? -26.474 -9.108 43.796 1.00 87.62 297 LEU A O 1
ATOM 2319 N N . VAL A 1 298 ? -27.336 -7.252 44.723 1.00 86.62 298 VAL A N 1
ATOM 2320 C CA . VAL A 1 298 ? -28.232 -7.961 45.653 1.00 86.62 298 VAL A CA 1
ATOM 2321 C C . VAL A 1 298 ? -29.657 -7.859 45.125 1.00 86.62 298 VAL A C 1
ATOM 2323 O O . VAL A 1 298 ? -30.178 -6.763 44.906 1.00 86.62 298 VAL A O 1
ATOM 2326 N N . GLU A 1 299 ? -30.277 -9.007 44.878 1.00 82.75 299 GLU A N 1
ATOM 2327 C CA . GLU A 1 299 ? -31.672 -9.080 44.461 1.00 82.75 299 GLU A CA 1
ATOM 2328 C C . GLU A 1 299 ? -32.622 -8.769 45.624 1.00 82.75 299 GLU A C 1
ATOM 2330 O O . GLU A 1 299 ? -32.270 -8.857 46.799 1.00 82.75 299 GLU A O 1
ATOM 2335 N N . ASN A 1 300 ? -33.882 -8.465 45.305 1.00 75.56 300 ASN A N 1
ATOM 2336 C CA . ASN A 1 300 ? -34.913 -8.192 46.312 1.00 75.56 300 ASN A CA 1
ATOM 2337 C C . ASN A 1 300 ? -35.188 -9.383 47.252 1.00 75.56 300 ASN A C 1
ATOM 2339 O O . ASN A 1 300 ? -35.738 -9.185 48.332 1.00 75.56 300 ASN A O 1
ATOM 2343 N N . SER A 1 301 ? -34.811 -10.603 46.858 1.00 83.94 301 SER A N 1
ATOM 2344 C CA . SER A 1 301 ? -34.846 -11.804 47.703 1.00 83.94 301 SER A CA 1
ATOM 2345 C C . SER A 1 301 ? -33.778 -11.806 48.805 1.00 83.94 301 SER A C 1
ATOM 2347 O O . SER A 1 301 ? -33.810 -12.672 49.675 1.00 83.94 301 SER A O 1
ATOM 2349 N N . GLY A 1 302 ? -32.817 -10.877 48.759 1.00 84.69 302 GLY A N 1
ATOM 2350 C CA . GLY A 1 302 ? -31.596 -10.915 49.560 1.00 84.69 302 GLY A CA 1
ATOM 2351 C C . GLY A 1 302 ? -30.514 -11.828 48.973 1.00 84.69 302 GLY A C 1
ATOM 2352 O O . GLY A 1 302 ? -29.438 -11.938 49.554 1.00 84.69 302 GLY A O 1
ATOM 2353 N N . THR A 1 303 ? -30.766 -12.475 47.830 1.00 89.12 303 THR A N 1
ATOM 2354 C CA . THR A 1 303 ? -29.760 -13.287 47.139 1.00 89.12 303 THR A CA 1
ATOM 2355 C C . THR A 1 303 ? -28.725 -12.379 46.483 1.00 89.12 303 THR A C 1
ATOM 2357 O O . THR A 1 303 ? -29.058 -11.501 45.686 1.00 89.12 303 THR A O 1
ATOM 2360 N N . GLN A 1 304 ? -27.459 -12.594 46.817 1.00 92.69 304 GLN A N 1
ATOM 2361 C CA . GLN A 1 304 ? -26.333 -11.894 46.218 1.00 92.69 304 GLN A CA 1
ATOM 2362 C C . GLN A 1 304 ? -25.895 -12.615 44.942 1.00 92.69 304 GLN A C 1
ATOM 2364 O O . GLN A 1 304 ? -25.645 -13.817 44.971 1.00 92.69 304 GLN A O 1
ATOM 2369 N N . GLN A 1 305 ? -25.806 -11.893 43.826 1.00 93.19 305 GLN A N 1
ATOM 2370 C CA . GLN A 1 305 ? -25.248 -12.431 42.588 1.00 93.19 305 GLN A CA 1
ATOM 2371 C C . GLN A 1 305 ? -23.721 -12.320 42.578 1.00 93.19 305 GLN A C 1
ATOM 2373 O O . GLN A 1 305 ? -23.168 -11.350 43.090 1.00 93.19 305 GLN A O 1
ATOM 2378 N N . ASP A 1 306 ? -23.045 -13.263 41.919 1.00 95.50 306 ASP A N 1
ATOM 2379 C CA . ASP A 1 306 ? -21.578 -13.286 41.770 1.00 95.50 306 ASP A CA 1
ATOM 2380 C C . ASP A 1 306 ? -21.023 -12.063 41.012 1.00 95.50 306 ASP A C 1
ATOM 2382 O O . ASP A 1 306 ? -19.879 -11.643 41.207 1.00 95.50 306 ASP A O 1
ATOM 2386 N N . TYR A 1 307 ? -21.854 -11.433 40.177 1.00 95.56 307 TYR A N 1
ATOM 2387 C CA . TYR A 1 307 ? -21.455 -10.343 39.292 1.00 95.56 307 TYR A CA 1
ATOM 2388 C C . TYR A 1 307 ? -22.318 -9.092 39.494 1.00 95.56 307 TYR A C 1
ATOM 2390 O O . TYR A 1 307 ? -23.471 -9.151 39.919 1.00 95.56 307 TYR A O 1
ATOM 2398 N N . CYS A 1 308 ? -21.769 -7.924 39.152 1.00 93.62 308 CYS A N 1
ATOM 2399 C CA . CYS A 1 308 ? -22.490 -6.648 39.241 1.00 93.62 308 CYS A CA 1
ATOM 2400 C C . CYS A 1 308 ? -23.541 -6.453 38.130 1.00 93.62 308 CYS A C 1
ATOM 2402 O O . CYS A 1 308 ? -24.341 -5.519 38.187 1.00 93.62 308 CYS A O 1
ATOM 2404 N N . SER A 1 309 ? -23.524 -7.294 37.089 1.00 90.25 309 SER A N 1
ATOM 2405 C CA . SER A 1 309 ? -24.465 -7.239 35.968 1.00 90.25 309 SER A CA 1
ATOM 2406 C C . SER A 1 309 ? -24.564 -8.580 35.234 1.00 90.25 309 SER A C 1
ATOM 2408 O O . SER A 1 309 ? -23.629 -9.380 35.266 1.00 90.25 309 SER A O 1
ATOM 2410 N N . LYS A 1 310 ? -25.662 -8.782 34.490 1.00 88.06 310 LYS A N 1
ATOM 2411 C CA . LYS A 1 310 ? -25.844 -9.951 33.607 1.00 88.06 310 LYS A CA 1
ATOM 2412 C C . LYS A 1 310 ? -24.742 -10.078 32.548 1.00 88.06 310 LYS A C 1
ATOM 2414 O O . LYS A 1 310 ? -24.266 -11.173 32.301 1.00 88.06 310 LYS A O 1
ATOM 2419 N N . SER A 1 311 ? -24.290 -8.953 31.991 1.00 89.62 311 SER A N 1
ATOM 2420 C CA . SER A 1 311 ? -23.206 -8.918 30.995 1.00 89.62 311 SER A CA 1
ATOM 2421 C C . SER A 1 311 ? -21.890 -9.481 31.550 1.00 89.62 311 SER A C 1
ATOM 2423 O O . SER A 1 311 ? -21.192 -10.229 30.874 1.00 89.62 311 SER A O 1
ATOM 2425 N N . HIS A 1 312 ? -21.568 -9.181 32.813 1.00 93.94 312 HIS A N 1
ATOM 2426 C CA . HIS A 1 312 ? -20.368 -9.728 33.455 1.00 93.94 312 HIS A CA 1
ATOM 2427 C C . HIS A 1 312 ? -20.493 -11.224 33.749 1.00 93.94 312 HIS A C 1
ATOM 2429 O O . HIS A 1 312 ? -19.502 -11.936 33.617 1.00 93.94 312 HIS A O 1
ATOM 2435 N N . ALA A 1 313 ? -21.696 -11.696 34.088 1.00 92.56 313 ALA A N 1
ATOM 2436 C CA . ALA A 1 313 ? -21.956 -13.124 34.228 1.00 92.56 313 ALA A CA 1
ATOM 2437 C C . ALA A 1 313 ? -21.749 -13.859 32.892 1.00 92.56 313 ALA A C 1
ATOM 2439 O O . ALA A 1 313 ? -21.034 -14.855 32.839 1.00 92.56 313 ALA A O 1
ATOM 2440 N N . GLU A 1 314 ? -22.291 -13.327 31.793 1.00 91.62 314 GLU A N 1
ATOM 2441 C CA . GLU A 1 314 ? -22.108 -13.885 30.445 1.00 91.62 314 GLU A CA 1
ATOM 2442 C C . GLU A 1 314 ? -20.633 -13.879 30.013 1.00 91.62 314 GLU A C 1
ATOM 2444 O O . GLU A 1 314 ? -20.152 -14.855 29.443 1.00 91.62 314 GLU A O 1
ATOM 2449 N N . GLN A 1 315 ? -19.874 -12.829 30.336 1.00 92.19 315 GLN A N 1
ATOM 2450 C CA . GLN A 1 315 ? -18.450 -12.753 30.000 1.00 92.19 315 GLN A CA 1
ATOM 2451 C C . GLN A 1 315 ? -17.595 -13.815 30.715 1.00 92.19 315 GLN A C 1
ATOM 2453 O O . GLN A 1 315 ? -16.553 -14.209 30.187 1.00 92.19 315 GLN A O 1
ATOM 2458 N N . ASP A 1 316 ? -18.021 -14.282 31.890 1.00 89.88 316 ASP A N 1
ATOM 2459 C CA . ASP A 1 316 ? -17.284 -15.274 32.678 1.00 89.88 316 ASP A CA 1
ATOM 2460 C C . ASP A 1 316 ? -17.728 -16.727 32.407 1.00 89.88 316 ASP A C 1
ATOM 2462 O O . ASP A 1 316 ? -16.971 -17.657 32.682 1.00 89.88 316 ASP A O 1
ATOM 2466 N N . THR A 1 317 ? -18.895 -16.951 31.781 1.00 78.69 317 THR A N 1
ATOM 2467 C CA . THR A 1 317 ? -19.363 -18.304 31.396 1.00 78.69 317 THR A CA 1
ATOM 2468 C C . THR A 1 317 ? -18.366 -19.142 30.574 1.00 78.69 317 THR A C 1
ATOM 2470 O O . THR A 1 317 ? -18.127 -20.283 30.969 1.00 78.69 317 THR A O 1
ATOM 2473 N N . PRO A 1 318 ? -17.672 -18.638 29.528 1.00 63.84 318 PRO A N 1
ATOM 2474 C CA . PRO A 1 318 ? -16.728 -19.468 28.769 1.00 63.84 318 PRO A CA 1
ATOM 2475 C C . PRO A 1 318 ? -15.493 -19.919 29.571 1.00 63.84 318 PRO A C 1
ATOM 2477 O O . PRO A 1 318 ? -14.723 -20.739 29.077 1.00 63.84 318 PRO A O 1
ATOM 2480 N N . ARG A 1 319 ? -15.269 -19.402 30.791 1.00 59.38 319 ARG A N 1
ATOM 2481 C CA . ARG A 1 319 ? -14.177 -19.854 31.669 1.00 59.38 319 ARG A CA 1
ATOM 2482 C C . ARG A 1 319 ? -14.542 -21.040 32.550 1.00 59.38 319 ARG A C 1
ATOM 2484 O O . ARG A 1 319 ? -13.653 -21.832 32.842 1.00 59.38 319 ARG A O 1
ATOM 2491 N N . ARG A 1 320 ? -15.797 -21.159 32.992 1.00 59.19 320 ARG A N 1
ATOM 2492 C CA . ARG A 1 320 ? -16.205 -22.237 33.912 1.00 59.19 320 ARG A CA 1
ATOM 2493 C C . ARG A 1 320 ? -16.414 -23.572 33.199 1.00 59.19 320 ARG A C 1
ATOM 2495 O O . ARG A 1 320 ? -16.168 -24.612 33.797 1.00 59.19 320 ARG A O 1
ATOM 2502 N N . ASP A 1 321 ? -16.759 -23.547 31.916 1.00 61.81 321 ASP A N 1
ATOM 2503 C CA . ASP A 1 321 ? -17.128 -24.763 31.180 1.00 61.81 321 ASP A CA 1
ATOM 2504 C C . ASP A 1 321 ? -15.921 -25.460 30.501 1.00 61.81 321 ASP A C 1
ATOM 2506 O O . ASP A 1 321 ? -16.080 -26.474 29.826 1.00 61.81 321 ASP A O 1
ATOM 2510 N N . GLY A 1 322 ? -14.701 -24.920 30.661 1.00 53.00 322 GLY A N 1
ATOM 2511 C CA . GLY A 1 322 ? -13.484 -25.353 29.954 1.00 53.00 322 GLY A CA 1
ATOM 2512 C C . GLY A 1 322 ? -12.544 -26.316 30.700 1.00 53.00 322 GLY A C 1
ATOM 2513 O O . GLY A 1 322 ? -11.531 -26.730 30.132 1.00 53.00 322 GLY A O 1
ATOM 2514 N N . GLU A 1 323 ? -12.838 -26.704 31.944 1.00 48.41 323 GLU A N 1
ATOM 2515 C CA . GLU A 1 323 ? -12.025 -27.671 32.707 1.00 48.41 323 GLU A CA 1
ATOM 2516 C C . GLU A 1 323 ? -12.318 -29.130 32.293 1.00 48.41 323 GLU A C 1
ATOM 2518 O O . GLU A 1 323 ? -12.887 -29.912 33.049 1.00 48.41 323 GLU A O 1
ATOM 2523 N N . SER A 1 324 ? -11.945 -29.515 31.064 1.00 49.06 324 SER A N 1
ATOM 2524 C CA . SER A 1 324 ? -11.698 -30.921 30.657 1.00 49.06 324 SER A CA 1
ATOM 2525 C C . SER A 1 324 ? -11.020 -31.057 29.284 1.00 49.06 324 SER A C 1
ATOM 2527 O O . SER A 1 324 ? -11.309 -31.981 28.525 1.00 49.06 324 SER A O 1
ATOM 2529 N N . THR A 1 325 ? -10.078 -30.173 28.943 1.00 46.03 325 THR A N 1
ATOM 2530 C CA . THR A 1 325 ? -9.208 -30.419 27.778 1.00 46.03 325 THR A CA 1
ATOM 2531 C C . THR A 1 325 ? -7.873 -30.960 28.274 1.00 46.03 325 THR A C 1
ATOM 2533 O O . THR A 1 325 ? -7.077 -30.228 28.856 1.00 46.03 325 THR A O 1
ATOM 2536 N N . MET A 1 326 ? -7.677 -32.271 28.101 1.00 44.12 326 MET A N 1
ATOM 2537 C CA . MET A 1 326 ? -6.423 -32.977 28.367 1.00 44.12 326 MET A CA 1
ATOM 2538 C C . MET A 1 326 ? -5.264 -32.257 27.668 1.00 44.12 326 MET A C 1
ATOM 2540 O O . MET A 1 326 ? -5.340 -31.980 26.470 1.00 44.12 326 MET A O 1
ATOM 2544 N N . MET A 1 327 ? -4.195 -31.973 28.414 1.00 44.41 327 MET A N 1
ATOM 2545 C CA . MET A 1 327 ? -2.911 -31.611 27.823 1.00 44.41 327 MET A CA 1
ATOM 2546 C C . MET A 1 327 ? -2.422 -32.806 26.997 1.00 44.41 327 MET A C 1
ATOM 2548 O O . MET A 1 327 ? -2.252 -33.898 27.535 1.00 44.41 327 MET A O 1
ATOM 2552 N N . ILE A 1 328 ? -2.254 -32.613 25.691 1.00 47.81 328 ILE A N 1
ATOM 2553 C CA . ILE A 1 328 ? -1.438 -33.494 24.857 1.00 47.81 328 ILE A CA 1
ATOM 2554 C C . ILE A 1 328 ? -0.085 -32.799 24.756 1.00 47.81 328 ILE A C 1
ATOM 2556 O O . ILE A 1 328 ? -0.015 -31.670 24.273 1.00 47.81 328 ILE A O 1
ATOM 2560 N N . ASP A 1 329 ? 0.949 -33.456 25.272 1.00 44.94 329 ASP A N 1
ATOM 2561 C CA . ASP A 1 329 ? 2.318 -32.955 25.288 1.00 44.94 329 ASP A CA 1
ATOM 2562 C C . ASP A 1 329 ? 2.870 -32.773 23.861 1.00 44.94 329 ASP A C 1
ATOM 2564 O O . ASP A 1 329 ? 2.762 -33.655 23.005 1.00 44.94 329 ASP A O 1
ATOM 2568 N N . ASP A 1 330 ? 3.507 -31.622 23.630 1.00 45.94 330 ASP A N 1
ATOM 2569 C CA . ASP A 1 330 ? 4.096 -31.144 22.366 1.00 45.94 330 ASP A CA 1
ATOM 2570 C C . ASP A 1 330 ? 5.346 -31.932 21.893 1.00 45.94 330 ASP A C 1
ATOM 2572 O O . ASP A 1 330 ? 6.098 -31.476 21.031 1.00 45.94 330 ASP A O 1
ATOM 2576 N N . GLU A 1 331 ? 5.598 -33.136 22.411 1.00 47.81 331 GLU A N 1
ATOM 2577 C CA . GLU A 1 331 ? 6.833 -33.887 22.129 1.00 47.81 331 GLU A CA 1
ATOM 2578 C C . GLU A 1 331 ? 6.751 -34.818 20.898 1.00 47.81 331 GLU A C 1
ATOM 2580 O O . GLU A 1 331 ? 7.734 -35.469 20.546 1.00 47.81 331 GLU A O 1
ATOM 2585 N N . TYR A 1 332 ? 5.618 -34.861 20.180 1.00 45.53 332 TYR A N 1
ATOM 2586 C CA . TYR A 1 332 ? 5.401 -35.832 19.089 1.00 45.53 332 TYR A CA 1
ATOM 2587 C C . TYR A 1 332 ? 5.557 -35.292 17.651 1.00 45.53 332 TYR A C 1
ATOM 2589 O O . TYR A 1 332 ? 5.431 -36.054 16.694 1.00 45.53 332 TYR A O 1
ATOM 2597 N N . ILE A 1 333 ? 5.875 -34.008 17.445 1.00 44.34 333 ILE A N 1
ATOM 2598 C CA . ILE A 1 333 ? 6.055 -33.437 16.091 1.00 44.34 333 ILE A CA 1
ATOM 2599 C C . ILE A 1 333 ? 7.492 -32.930 15.910 1.00 44.34 333 ILE A C 1
ATOM 2601 O O . ILE A 1 333 ? 7.748 -31.736 15.793 1.00 44.34 333 ILE A O 1
ATOM 2605 N N . SER A 1 334 ? 8.462 -33.847 15.901 1.00 44.00 334 SER A N 1
ATOM 2606 C CA . SER A 1 334 ? 9.848 -33.534 15.502 1.00 44.00 334 SER A CA 1
ATOM 2607 C C . SER A 1 334 ? 10.523 -34.595 14.620 1.00 44.00 334 SER A C 1
ATOM 2609 O O . SER A 1 334 ? 11.713 -34.494 14.334 1.00 44.00 334 SER A O 1
ATOM 2611 N N . GLY A 1 335 ? 9.778 -35.575 14.102 1.00 42.72 335 GLY A N 1
ATOM 2612 C CA . GLY A 1 335 ? 10.287 -36.546 13.131 1.00 42.72 335 GLY A CA 1
ATOM 2613 C C . GLY A 1 335 ? 9.404 -36.590 11.891 1.00 42.72 335 GLY A C 1
ATOM 2614 O O . GLY A 1 335 ? 8.195 -36.703 12.039 1.00 42.72 335 GLY A O 1
ATOM 2615 N N . LEU A 1 336 ? 10.020 -36.581 10.699 1.00 42.91 336 LEU A N 1
ATOM 2616 C CA . LEU A 1 336 ? 9.421 -36.512 9.348 1.00 42.91 336 LEU A CA 1
ATOM 2617 C C . LEU A 1 336 ? 9.154 -35.045 8.950 1.00 42.91 336 LEU A C 1
ATOM 2619 O O . LEU A 1 336 ? 8.186 -34.445 9.389 1.00 42.91 336 LEU A O 1
ATOM 2623 N N . VAL A 1 337 ? 10.007 -34.354 8.188 1.00 40.47 337 VAL A N 1
ATOM 2624 C CA . VAL A 1 337 ? 10.403 -34.648 6.801 1.00 40.47 337 VAL A CA 1
ATOM 2625 C C . VAL A 1 337 ? 11.773 -33.999 6.524 1.00 40.47 337 VAL A C 1
ATOM 2627 O O . VAL A 1 337 ? 11.917 -32.789 6.697 1.00 40.47 337 VAL A O 1
ATOM 2630 N N . SER A 1 338 ? 12.775 -34.772 6.084 1.00 41.25 338 SER A N 1
ATOM 2631 C CA . SER A 1 338 ? 13.994 -34.216 5.474 1.00 41.25 338 SER A CA 1
ATOM 2632 C C . SER A 1 338 ? 13.744 -34.025 3.973 1.00 41.25 338 SER A C 1
ATOM 2634 O O . SER A 1 338 ? 13.153 -34.881 3.316 1.00 41.25 338 SER A O 1
ATOM 2636 N N . ALA A 1 339 ? 14.118 -32.863 3.443 1.00 44.62 339 ALA A N 1
ATOM 2637 C CA . ALA A 1 339 ? 13.795 -32.417 2.091 1.00 44.62 339 ALA A CA 1
ATOM 2638 C C . ALA A 1 339 ? 15.038 -32.422 1.183 1.00 44.62 339 ALA A C 1
ATOM 2640 O O . ALA A 1 339 ? 15.371 -31.390 0.610 1.00 44.62 339 ALA A O 1
ATOM 2641 N N . ASP A 1 340 ? 15.713 -33.571 1.054 1.00 43.53 340 ASP A N 1
ATOM 2642 C CA . ASP A 1 340 ? 16.971 -33.684 0.286 1.00 43.53 340 ASP A CA 1
ATOM 2643 C C . ASP A 1 340 ? 16.943 -34.637 -0.930 1.00 43.53 340 ASP A C 1
ATOM 2645 O O . ASP A 1 340 ? 17.972 -34.842 -1.569 1.00 43.53 340 ASP A O 1
ATOM 2649 N N . GLU A 1 341 ? 15.791 -35.165 -1.361 1.00 43.62 341 GLU A N 1
ATOM 2650 C CA . GLU A 1 341 ? 15.754 -36.139 -2.475 1.00 43.62 341 GLU A CA 1
ATOM 2651 C C . GLU A 1 341 ? 14.670 -35.878 -3.537 1.00 43.62 341 GLU A C 1
ATOM 2653 O O . GLU A 1 341 ? 13.853 -36.750 -3.822 1.00 43.62 341 GLU A O 1
ATOM 2658 N N . TYR A 1 342 ? 14.649 -34.699 -4.181 1.00 40.00 342 TYR A N 1
ATOM 2659 C CA . TYR A 1 342 ? 13.736 -34.500 -5.329 1.00 40.00 342 TYR A CA 1
ATOM 2660 C C . TYR A 1 342 ? 14.303 -33.830 -6.588 1.00 40.00 342 TYR A C 1
ATOM 2662 O O . TYR A 1 342 ? 13.542 -33.547 -7.501 1.00 40.00 342 TYR A O 1
ATOM 2670 N N . ASN A 1 343 ? 15.614 -33.607 -6.730 1.00 39.47 343 ASN A N 1
ATOM 2671 C CA . ASN A 1 343 ? 16.142 -33.043 -7.987 1.00 39.47 343 ASN A CA 1
ATOM 2672 C C . ASN A 1 343 ? 17.473 -33.661 -8.433 1.00 39.47 343 ASN A C 1
ATOM 2674 O O . ASN A 1 343 ? 18.495 -32.985 -8.550 1.00 39.47 343 ASN A O 1
ATOM 2678 N N . ARG A 1 344 ? 17.451 -34.961 -8.754 1.00 37.22 344 ARG A N 1
ATOM 2679 C CA . ARG A 1 344 ? 18.469 -35.590 -9.608 1.00 37.22 344 ARG A CA 1
ATOM 2680 C C . ARG A 1 344 ? 17.824 -36.403 -10.731 1.00 37.22 344 ARG A C 1
ATOM 2682 O O . ARG A 1 344 ? 17.331 -37.496 -10.501 1.00 37.22 344 ARG A O 1
ATOM 2689 N N . GLY A 1 345 ? 17.960 -35.874 -11.948 1.00 32.66 345 GLY A N 1
ATOM 2690 C CA . GLY A 1 345 ? 18.030 -36.638 -13.196 1.00 32.66 345 GLY A CA 1
ATOM 2691 C C . GLY A 1 345 ? 16.707 -36.854 -13.931 1.00 32.66 345 GLY A C 1
ATOM 2692 O O . GLY A 1 345 ? 15.838 -37.572 -13.464 1.00 32.66 345 GLY A O 1
ATOM 2693 N N . ILE A 1 346 ? 16.605 -36.349 -15.161 1.00 38.50 346 ILE A N 1
ATOM 2694 C CA . ILE A 1 346 ? 17.015 -37.093 -16.365 1.00 38.50 346 ILE A CA 1
ATOM 2695 C C . ILE A 1 346 ? 16.950 -36.126 -17.560 1.00 38.50 346 ILE A C 1
ATOM 2697 O O . ILE A 1 346 ? 15.882 -35.706 -17.996 1.00 38.50 346 ILE A O 1
ATOM 2701 N N . CYS A 1 347 ? 18.124 -35.786 -18.097 1.00 42.44 347 CYS A N 1
ATOM 2702 C CA . CYS A 1 347 ? 18.268 -35.386 -19.491 1.00 42.44 347 CYS A CA 1
ATOM 2703 C C . CYS A 1 347 ? 18.250 -36.665 -20.329 1.00 42.44 347 CYS A C 1
ATOM 2705 O O . CYS A 1 347 ? 19.145 -37.496 -20.180 1.00 42.44 347 CYS A O 1
ATOM 2707 N N . LEU A 1 348 ? 17.281 -36.802 -21.232 1.00 40.81 348 LEU A N 1
ATOM 2708 C CA . LEU A 1 348 ? 17.415 -37.677 -22.389 1.00 40.81 348 LEU A CA 1
ATOM 2709 C C . LEU A 1 348 ? 17.061 -36.903 -23.655 1.00 40.81 348 LEU A C 1
ATOM 2711 O O . LEU A 1 348 ? 16.010 -36.281 -23.785 1.00 40.81 348 LEU A O 1
ATOM 2715 N N . SER A 1 349 ? 18.037 -36.957 -24.544 1.00 39.75 349 SER A N 1
ATOM 2716 C CA . SER A 1 349 ? 18.091 -36.544 -25.932 1.00 39.75 349 SER A CA 1
ATOM 2717 C C . SER A 1 349 ? 16.892 -37.000 -26.766 1.00 39.75 349 SER A C 1
ATOM 2719 O O . SER A 1 349 ? 16.391 -38.116 -26.620 1.00 39.75 349 SER A O 1
ATOM 2721 N N . ARG A 1 350 ? 16.534 -36.181 -27.760 1.00 39.53 350 ARG A N 1
ATOM 2722 C CA . ARG A 1 350 ? 16.017 -36.681 -29.034 1.00 39.53 350 ARG A CA 1
ATOM 2723 C C . ARG A 1 350 ? 16.733 -36.009 -30.201 1.00 39.53 350 ARG A C 1
ATOM 2725 O O . ARG A 1 350 ? 17.067 -34.830 -30.138 1.00 39.53 350 ARG A O 1
ATOM 2732 N N . ILE A 1 351 ? 16.999 -36.889 -31.161 1.00 50.47 351 ILE A N 1
ATOM 2733 C CA . ILE A 1 351 ? 17.618 -36.760 -32.481 1.00 50.47 351 ILE A CA 1
ATOM 2734 C C . ILE A 1 351 ? 16.852 -35.767 -33.348 1.00 50.47 351 ILE A C 1
ATOM 2736 O O . ILE A 1 351 ? 15.603 -35.760 -33.228 1.00 50.47 351 ILE A O 1
#

Solvent-accessible surface area (backbone atoms only — not comparable to full-atom values): 21160 Å² total; per-residue (Å²): 137,83,84,84,77,74,92,56,62,70,47,77,47,76,95,55,72,90,80,71,50,49,40,37,36,34,35,31,56,42,85,33,93,85,41,98,85,37,49,42,77,52,26,22,29,34,43,34,70,43,70,46,97,86,70,53,72,38,63,45,21,28,39,31,62,40,93,87,46,102,58,47,40,44,76,43,44,40,69,74,74,42,64,97,41,64,43,35,38,52,62,70,62,74,93,56,38,54,58,41,68,59,20,37,55,46,49,50,35,37,49,71,59,76,43,58,65,84,84,50,89,74,62,99,84,56,65,59,26,50,55,51,36,47,37,43,33,52,50,55,78,57,59,54,53,51,46,50,48,36,45,54,30,44,79,63,65,31,61,68,58,24,49,50,50,46,52,50,46,50,57,46,47,56,53,22,63,73,67,71,43,49,69,64,50,51,55,50,53,53,48,54,51,52,52,53,51,65,78,48,68,87,62,82,84,75,58,57,25,77,54,99,91,40,87,36,85,27,77,38,73,69,52,42,54,52,35,52,77,69,68,52,50,80,90,65,69,70,54,84,88,42,34,18,74,50,91,93,47,84,48,52,38,30,69,60,97,88,45,77,40,65,29,49,40,72,67,53,44,53,50,38,54,72,67,66,55,67,72,54,68,48,89,87,42,59,18,70,50,90,93,47,85,48,43,19,37,34,44,90,87,69,51,71,43,68,28,55,42,71,69,50,46,61,71,50,49,78,66,73,78,55,89,80,72,79,88,76,76,88,82,79,82,84,74,90,82,87,91,84,85,86,88,81,87,82,93,77,88,82,134

Foldseek 3Di:
DDPDDDLFPKDFDPPDCVPDDQLWKKWWWDQAPPDPVRTDIWIWTFHAWDQAPVRDIAGRKIWFADPPDPQRIDIHHPCVVCPPTTMITGDADPLQWDDSVQLNVVSSCSNVVVDGCVVPDDDPPDNVRVVSSCCSTRNCPLVCVLVVVLVCCVLLPNPVVSCVSVVCVVVVCSVCSSVVNNVVVVVVSVVVVVVVVVVCPPVPRQQWDADPNDTDSDNDPVVSVVCVVVVNDSVNPQDPQQFAPPPPGRAGFDQDPNDGDNHNDPVSVVVCVVVVPPFPFDQVAAAPQPPGRGTFTQDPVRDTDNGNDPVSVVVCVVVVVPPPDDDDDPPPPDDDDDDDPDDDDDDDDDD

Organism: NCBI:txid111878

pLDDT: mean 72.75, std 18.32, range [28.02, 96.88]

Secondary structure (DSSP, 8-state):
------SS-EEEE-S--TT--TT-EEEEEEE-SSSTTSEEEEEEEEEEEEE-TTS-EEEEEEEEE-TTSSSSEEEEEHHHHHTTS-EEEEPPPTTTSPPHHHHHHHHHHHHTTSS-GGGS---TTS-HHHHHHHHHHH-STTHHHHHHHHHHHHHTT-HHHHHHHHHHHHHHHHHHHHHT-HHHHHHHHHHHHHHHHHHHTTS-----EEETTEEESSSSHHHHHHHHHTT--GGG---GGGB-SSTT--SBPPEETTEEPSSSSHHHHHHHHHTT---EEEEEEE-SSTT--PEEEEPTTSPBPSSSSHHHHHHHHHHHTTTT-PPPPGGG-SS------S---------

Nearest PDB structures (foldseek):
  7qi4-assembly1_Q  TM=4.977E-01  e=9.574E-01  Homo sapiens
  7nql-assembly1_BT  TM=3.913E-01  e=1.270E+00  Sus scrofa
  5aj4-assembly1_BT  TM=3.243E-01  e=9.049E-01  Sus scrofa

Radius of gyration: 31.76 Å; Cα contacts (8 Å, |Δi|>4): 412; chains: 1; bounding box: 67×63×83 Å

Mean predicted aligned error: 19.0 Å